Protein AF-A0A0F9JZ08-F1 (afdb_monomer)

Secondary structure (DSSP, 8-state):
--------PPPP-PEETT-GGGTTTT-STT-EEEEEEEP-SEEEEEEE-TTSPEEEEESSSBPPHHHHHSSTTHHHHHHHHHH--S--TTS-GGGEEEEEEE---SSS---GGGS-SEEEEEEEETTTTEEPPHHHHHHHHHHTT--B--EEEEEEGGG-----GGGSPBPTTSSSB-SEEEEEETTTTEEEEEE-HHHHHHHHHHH---GGG-SSHHHHHHHHHS-HHHHHHHHHHHHHTT--SSGGGGGTHHHHHHHHHHHHHHHHHHTSS----HHHHHHHHHHHHHHHHHHHHHHHHHHHHHHHHHHHHHT-

Radius of gyration: 21.51 Å; Cα contacts (8 Å, |Δi|>4): 479; chains: 1; bounding box: 50×55×56 Å

Nearest PDB structures (foldseek):
  2hvs-assembly1_A  TM=4.942E-01  e=5.892E-11  Tequatrovirus T4
  6vt6-assembly1_A  TM=7.083E-01  e=3.356E-08  Naegleria gruberi
  5d1o-assembly1_A  TM=5.164E-01  e=2.628E-07  Methanothermobacter thermautotrophicus str. Delta H
  5d1p-assembly1_B  TM=5.426E-01  e=9.242E-07  Methanothermobacter thermautotrophicus str. Delta H
  8vdn-assembly1_A  TM=4.969E-01  e=9.176E-03  Homo sapiens

Organism: NCBI:txid412755

Sequence (316 aa):
MVKMEKEFLKYGKIKQIGDKENVGIFGTDDEDIVIQEKIDGANFRFMFKDDEQIIFGSRNRGLNDTDEEEGSWKRCIKYIREKITEYPKGTDITSFIFYGECCIRHSISYQWDKMPPYLGFDIYDTRDKVYLNHKLAKEIFKQLGLEFVPVIKVVKAKDIKEISDKDVPKSAYYEGPAEGIVFKNYAKQLMAKFVTDKFKEVNKDTFGTSKKWAKNDNEIIVAKYCTNPRIDKWIFKLIDDGHELQMKMMQHLPTAVYKDIMQEEGQEILFSKFAINFQDLKKQVTRRCLAVLKQVIGNNALSEKDEKKNKLEETL

Structure (mmCIF, N/CA/C/O backbone):
data_AF-A0A0F9JZ08-F1
#
_entry.id   AF-A0A0F9JZ08-F1
#
loop_
_atom_site.group_PDB
_atom_site.id
_atom_site.type_symbol
_atom_site.label_atom_id
_atom_site.label_alt_id
_atom_site.label_comp_id
_atom_site.label_asym_id
_atom_site.label_entity_id
_atom_site.label_seq_id
_atom_site.pdbx_PDB_ins_code
_atom_site.Cartn_x
_atom_site.Cartn_y
_atom_site.Cartn_z
_atom_site.occupancy
_atom_site.B_iso_or_equiv
_atom_site.auth_seq_id
_atom_site.auth_comp_id
_atom_site.auth_asym_id
_atom_site.auth_atom_id
_atom_site.pdbx_PDB_model_num
ATOM 1 N N . MET A 1 1 ? 15.688 14.861 31.481 1.00 35.69 1 MET A N 1
ATOM 2 C CA . MET A 1 1 ? 14.869 13.804 30.850 1.00 35.69 1 MET A CA 1
ATOM 3 C C . MET A 1 1 ? 15.381 13.626 29.436 1.00 35.69 1 MET A C 1
ATOM 5 O O . MET A 1 1 ? 15.368 14.590 28.684 1.00 35.69 1 MET A O 1
ATOM 9 N N . VAL A 1 2 ? 15.923 12.456 29.104 1.00 28.16 2 VAL A N 1
ATOM 10 C CA . VAL A 1 2 ? 16.304 12.139 27.721 1.00 28.16 2 VAL A CA 1
ATOM 11 C C . VAL A 1 2 ? 14.996 12.026 26.939 1.00 28.16 2 VAL A C 1
ATOM 13 O O . VAL A 1 2 ? 14.171 11.181 27.279 1.00 28.16 2 VAL A O 1
ATOM 16 N N . LYS A 1 3 ? 14.760 12.914 25.963 1.00 35.47 3 LYS A N 1
ATOM 17 C CA . LYS A 1 3 ? 13.685 12.730 24.979 1.00 35.47 3 LYS A CA 1
ATOM 18 C C . LYS A 1 3 ? 13.973 11.394 24.297 1.00 35.47 3 LYS A C 1
ATOM 20 O O . LYS A 1 3 ? 14.930 11.306 23.536 1.00 35.47 3 LYS A O 1
ATOM 25 N N . MET A 1 4 ? 13.211 10.348 24.616 1.00 39.81 4 MET A N 1
ATOM 26 C CA . MET A 1 4 ? 13.186 9.170 23.755 1.00 39.81 4 MET A CA 1
ATOM 27 C C . MET A 1 4 ? 12.681 9.666 22.406 1.00 39.81 4 MET A C 1
ATOM 29 O O . MET A 1 4 ? 11.565 10.184 22.327 1.00 39.81 4 MET A O 1
ATOM 33 N N . GLU A 1 5 ? 13.510 9.583 21.368 1.00 49.00 5 GLU A N 1
ATOM 34 C CA . GLU A 1 5 ? 13.019 9.739 20.006 1.00 49.00 5 GLU A CA 1
ATOM 35 C C . GLU A 1 5 ? 11.864 8.750 19.841 1.00 49.00 5 GLU A C 1
ATOM 37 O O . GLU A 1 5 ? 12.024 7.552 20.078 1.00 49.00 5 GLU A O 1
ATOM 42 N N . LYS A 1 6 ? 10.665 9.263 19.540 1.00 58.38 6 LYS A N 1
ATOM 43 C CA . LYS A 1 6 ? 9.501 8.425 19.253 1.00 58.38 6 LYS A CA 1
ATOM 44 C C . LYS A 1 6 ? 9.840 7.603 18.013 1.00 58.38 6 LYS A C 1
ATOM 46 O O . LYS A 1 6 ? 9.741 8.087 16.889 1.00 58.38 6 LYS A O 1
ATOM 51 N N . GLU A 1 7 ? 10.293 6.373 18.227 1.00 65.94 7 GLU A N 1
ATOM 52 C CA . GLU A 1 7 ? 10.574 5.456 17.137 1.00 65.94 7 GLU A CA 1
ATOM 53 C C . GLU A 1 7 ? 9.268 5.060 16.462 1.00 65.94 7 GLU A C 1
ATOM 55 O O . GLU A 1 7 ? 8.287 4.649 17.088 1.00 65.94 7 GLU A O 1
ATOM 60 N N . PHE A 1 8 ? 9.272 5.147 15.140 1.00 73.31 8 PHE A N 1
ATOM 61 C CA . PHE A 1 8 ? 8.174 4.670 14.333 1.00 73.31 8 PHE A CA 1
ATOM 62 C C . PHE A 1 8 ? 8.023 3.147 14.454 1.00 73.31 8 PHE A C 1
ATOM 64 O O . PHE A 1 8 ? 8.658 2.378 13.715 1.00 73.31 8 PHE A O 1
ATOM 71 N N . LEU A 1 9 ? 7.099 2.696 15.305 1.00 84.75 9 LEU A N 1
ATOM 72 C CA . LEU A 1 9 ? 6.758 1.281 15.389 1.00 84.75 9 LEU A CA 1
ATOM 73 C C . LEU A 1 9 ? 6.262 0.785 14.024 1.00 84.75 9 LEU A C 1
ATOM 75 O O . LEU A 1 9 ? 5.392 1.379 13.370 1.00 84.75 9 LEU A O 1
ATOM 79 N N . LYS A 1 10 ? 6.863 -0.303 13.549 1.00 87.19 10 LYS A N 1
ATOM 80 C CA . LYS A 1 10 ? 6.503 -0.940 12.282 1.00 87.19 10 LYS A CA 1
ATOM 81 C C . LYS A 1 10 ? 5.117 -1.560 12.375 1.00 87.19 10 LYS A C 1
ATOM 83 O O . LYS A 1 10 ? 4.853 -2.337 13.286 1.00 87.19 10 LYS A O 1
ATOM 88 N N . TYR A 1 11 ? 4.269 -1.300 11.380 1.00 89.25 11 TYR A N 1
ATOM 89 C CA . TYR A 1 11 ? 2.999 -2.009 11.286 1.00 89.25 11 TYR A CA 1
ATOM 90 C C . TYR A 1 11 ? 3.243 -3.504 11.041 1.00 89.25 11 TYR A C 1
ATOM 92 O O . TYR A 1 11 ? 3.953 -3.893 10.095 1.00 89.25 11 TYR A O 1
ATOM 100 N N . GLY A 1 12 ? 2.651 -4.333 11.904 1.00 86.44 12 GLY A N 1
ATOM 101 C CA . GLY A 1 12 ? 2.803 -5.781 11.889 1.00 86.44 12 GLY A CA 1
ATOM 102 C C . GLY A 1 12 ? 2.528 -6.382 10.511 1.00 86.44 12 GLY A C 1
ATOM 103 O O . GLY A 1 12 ? 1.709 -5.902 9.721 1.00 86.44 12 GLY A O 1
ATOM 104 N N . LYS A 1 13 ? 3.250 -7.449 10.156 1.00 88.06 13 LYS A N 1
ATOM 105 C CA . LYS A 1 13 ? 2.975 -8.146 8.897 1.00 88.06 13 LYS A CA 1
ATOM 106 C C . LYS A 1 13 ? 1.719 -8.990 9.023 1.00 88.06 13 LYS A C 1
ATOM 108 O O . LYS A 1 13 ? 1.802 -10.137 9.429 1.00 88.06 13 LYS A O 1
ATOM 113 N N . ILE A 1 14 ? 0.597 -8.448 8.549 1.00 92.56 14 ILE A N 1
ATOM 114 C CA . ILE A 1 14 ? -0.652 -9.204 8.422 1.00 92.56 14 ILE A CA 1
ATOM 115 C C . ILE A 1 14 ? -0.433 -10.417 7.510 1.00 92.56 14 ILE A C 1
ATOM 117 O O . ILE A 1 14 ? -0.086 -10.281 6.325 1.00 92.56 14 ILE A O 1
ATOM 121 N N . LYS A 1 15 ? -0.619 -11.608 8.080 1.00 93.19 15 LYS A N 1
ATOM 122 C CA . LYS A 1 15 ? -0.490 -12.887 7.382 1.00 93.19 15 LYS A CA 1
ATOM 123 C C . LYS A 1 15 ? -1.802 -13.317 6.750 1.00 93.19 15 LYS A C 1
ATOM 125 O O . LYS A 1 15 ? -2.875 -12.862 7.142 1.00 93.19 15 LYS A O 1
ATOM 130 N N . GLN A 1 16 ? -1.683 -14.183 5.745 1.00 93.00 16 GLN A N 1
ATOM 131 C CA . GLN A 1 16 ? -2.843 -14.843 5.161 1.00 93.00 16 GLN A CA 1
ATOM 132 C C . GLN A 1 16 ? -3.567 -15.617 6.263 1.00 93.00 16 GLN A C 1
ATOM 134 O O . GLN A 1 16 ? -2.921 -16.167 7.154 1.00 93.00 16 GLN A O 1
ATOM 139 N N . ILE A 1 17 ? -4.890 -15.640 6.223 1.00 90.88 17 ILE A N 1
ATOM 140 C CA . ILE A 1 17 ? -5.681 -16.472 7.123 1.00 90.88 17 ILE A CA 1
ATOM 141 C C . ILE A 1 17 ? -5.229 -17.942 7.103 1.00 90.88 17 ILE A C 1
ATOM 143 O O . ILE A 1 17 ? -4.904 -18.471 6.040 1.00 90.88 17 ILE A O 1
ATOM 147 N N . GLY A 1 18 ? -5.165 -18.570 8.282 1.00 86.81 18 GLY A N 1
ATOM 148 C CA . GLY A 1 18 ? -4.647 -19.933 8.463 1.00 86.81 18 GLY A CA 1
ATOM 149 C C . GLY A 1 18 ? -3.132 -20.014 8.700 1.00 86.81 18 GLY A C 1
ATOM 150 O O . GLY A 1 18 ? -2.584 -21.107 8.816 1.00 86.81 18 GLY A O 1
ATOM 151 N N . ASP A 1 19 ? -2.435 -18.878 8.777 1.00 92.44 19 ASP A N 1
ATOM 152 C CA . ASP A 1 19 ? -1.032 -18.826 9.194 1.00 92.44 19 ASP A CA 1
ATOM 153 C C . ASP A 1 19 ? -0.915 -19.079 10.707 1.00 92.44 19 ASP A C 1
ATOM 155 O O . ASP A 1 19 ? -1.762 -18.660 11.495 1.00 92.44 19 ASP A O 1
ATOM 159 N N . LYS A 1 20 ? 0.177 -19.718 11.135 1.00 90.88 20 LYS A N 1
ATOM 160 C CA . LYS A 1 20 ? 0.453 -19.990 12.554 1.00 90.88 20 LYS A CA 1
ATOM 161 C C . LYS A 1 20 ? 0.404 -18.734 13.438 1.00 90.88 20 LYS A C 1
ATOM 163 O O . LYS A 1 20 ? 0.080 -18.836 14.614 1.00 90.88 20 LYS A O 1
ATOM 168 N N . GLU A 1 21 ? 0.717 -17.563 12.879 1.00 87.69 21 GLU A N 1
ATOM 169 C CA . GLU A 1 21 ? 0.719 -16.277 13.589 1.00 87.69 21 GLU A CA 1
ATOM 170 C C . GLU A 1 21 ? -0.686 -15.688 13.801 1.00 87.69 21 GLU A C 1
ATOM 172 O O . GLU A 1 21 ? -0.830 -14.753 14.581 1.00 87.69 21 GLU A O 1
ATOM 177 N N . ASN A 1 22 ? -1.722 -16.210 13.132 1.00 89.75 22 ASN A N 1
ATOM 178 C CA . ASN A 1 22 ? -3.115 -15.790 13.334 1.00 89.75 22 ASN A CA 1
ATOM 179 C C . ASN A 1 22 ? -4.032 -16.925 13.805 1.00 89.75 22 ASN A C 1
ATOM 181 O O . ASN A 1 22 ? -5.259 -16.811 13.735 1.00 89.75 22 ASN A O 1
ATOM 185 N N . VAL A 1 23 ? -3.448 -17.998 14.344 1.00 85.75 23 VAL A N 1
ATOM 186 C CA . VAL A 1 23 ? -4.203 -19.055 15.022 1.00 85.75 23 VAL A CA 1
ATOM 187 C C . VAL A 1 23 ? -5.031 -18.436 16.146 1.00 85.75 23 VAL A C 1
ATOM 189 O O . VAL A 1 23 ? -4.532 -17.663 16.960 1.00 85.75 23 VAL A O 1
ATOM 192 N N . GLY A 1 24 ? -6.322 -18.765 16.176 1.00 86.00 24 GLY A N 1
ATOM 193 C CA . GLY A 1 24 ? -7.239 -18.250 17.189 1.00 86.00 24 GLY A CA 1
ATOM 194 C C . GLY A 1 24 ? -7.712 -16.813 16.959 1.00 86.00 24 GLY A C 1
ATOM 195 O O . GLY A 1 24 ? -8.322 -16.252 17.874 1.00 86.00 24 GLY A O 1
ATOM 196 N N . ILE A 1 25 ? -7.499 -16.231 15.764 1.00 89.12 25 ILE A N 1
ATOM 197 C CA . ILE A 1 25 ? -8.093 -14.934 15.384 1.00 89.12 25 ILE A CA 1
ATOM 198 C C . ILE A 1 25 ? -9.622 -14.947 15.484 1.00 89.12 25 ILE A C 1
ATOM 200 O O . ILE A 1 25 ? -10.212 -13.942 15.868 1.00 89.12 25 ILE A O 1
ATOM 204 N N . PHE A 1 26 ? -10.252 -16.094 15.218 1.00 86.81 26 PHE A N 1
ATOM 205 C CA . PHE A 1 26 ? -11.695 -16.296 15.401 1.00 86.81 26 PHE A CA 1
ATOM 206 C C . PHE A 1 26 ? -12.078 -16.838 16.783 1.00 86.81 26 PHE A C 1
ATOM 208 O O . PHE A 1 26 ? -13.213 -17.223 17.004 1.00 86.81 26 PHE 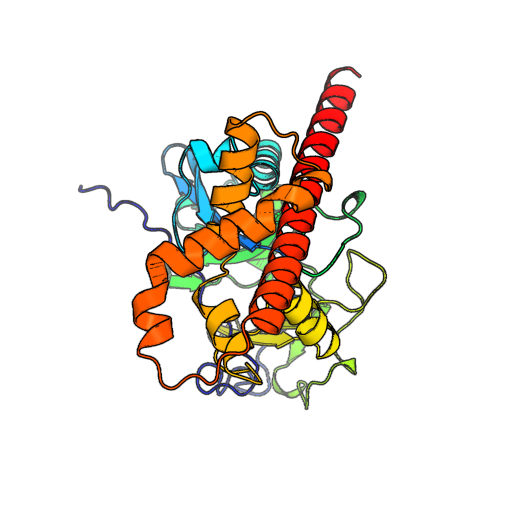A O 1
ATOM 215 N N . GLY A 1 27 ? -11.117 -16.826 17.705 1.00 68.25 27 GLY A N 1
ATOM 216 C CA . GLY A 1 27 ? -11.274 -16.914 19.149 1.00 68.25 27 GLY A CA 1
ATOM 217 C C . GLY A 1 27 ? -12.464 -17.654 19.742 1.00 68.25 27 GLY A C 1
ATOM 218 O O . GLY A 1 27 ? -12.682 -18.821 19.440 1.00 68.25 27 GLY A O 1
ATOM 219 N N . THR A 1 28 ? -13.089 -16.989 20.722 1.00 66.94 28 THR A N 1
ATOM 220 C CA . THR A 1 28 ? -14.342 -17.423 21.345 1.00 66.94 28 THR A CA 1
ATOM 221 C C . THR A 1 28 ? -15.509 -16.869 20.542 1.00 66.94 28 THR A C 1
ATOM 223 O O . THR A 1 28 ? -15.412 -15.795 19.947 1.00 66.94 28 THR A O 1
ATOM 226 N N . ASP A 1 29 ? -16.610 -17.608 20.538 1.00 68.75 29 ASP A N 1
ATOM 227 C CA . ASP A 1 29 ? -17.709 -17.445 19.593 1.00 68.75 29 ASP A CA 1
ATOM 228 C C . ASP A 1 29 ? -18.290 -16.014 19.498 1.00 68.75 29 ASP A C 1
ATOM 230 O O . ASP A 1 29 ? -18.736 -15.607 18.423 1.00 68.75 29 ASP A O 1
ATOM 234 N N . ASP A 1 30 ? -18.235 -15.214 20.569 1.00 84.06 30 ASP A N 1
ATOM 235 C CA . ASP A 1 30 ? -18.932 -13.921 20.666 1.00 84.06 30 ASP A CA 1
ATOM 236 C C . ASP A 1 30 ? -18.055 -12.666 20.482 1.00 84.06 30 ASP A C 1
ATOM 238 O O . ASP A 1 30 ? -18.552 -11.539 20.613 1.00 84.06 30 ASP A O 1
ATOM 242 N N . GLU A 1 31 ? -16.774 -12.815 20.141 1.00 90.19 31 GLU A N 1
ATOM 243 C CA . GLU A 1 31 ? -15.899 -11.674 19.836 1.00 90.19 31 GLU A CA 1
ATOM 244 C C . GLU A 1 31 ? -16.266 -11.013 18.497 1.00 90.19 31 GLU A C 1
ATOM 246 O O . GLU A 1 31 ? -16.598 -11.689 17.523 1.00 90.19 31 GLU A O 1
ATOM 251 N N . ASP A 1 32 ? -16.183 -9.681 18.433 1.00 94.62 32 ASP A N 1
ATOM 252 C CA . ASP A 1 32 ? -16.413 -8.936 17.193 1.00 94.62 32 ASP A CA 1
ATOM 253 C C . ASP A 1 32 ? -15.177 -8.991 16.287 1.00 94.62 32 ASP A C 1
ATOM 255 O O . ASP A 1 32 ? -14.074 -8.588 16.670 1.00 94.62 32 ASP A O 1
ATOM 259 N N . ILE A 1 33 ? -15.392 -9.403 15.041 1.00 96.81 33 ILE A N 1
ATOM 260 C CA . ILE A 1 33 ? -14.409 -9.343 13.966 1.00 96.81 33 ILE A CA 1
ATOM 261 C C . ILE A 1 33 ? -14.813 -8.244 12.997 1.00 96.81 33 ILE A C 1
ATOM 263 O O . ILE A 1 33 ? -15.876 -8.282 12.371 1.00 96.81 33 ILE A O 1
ATOM 267 N N . VAL A 1 34 ? -13.931 -7.262 12.852 1.00 97.88 34 VAL A N 1
ATOM 268 C CA . VAL A 1 34 ? -14.104 -6.170 11.897 1.00 97.88 34 VAL A CA 1
ATOM 269 C C . VAL A 1 34 ? -13.507 -6.605 10.569 1.00 97.88 34 VAL A C 1
ATOM 271 O O . VAL A 1 34 ? -12.334 -6.979 10.508 1.00 97.88 34 VAL A O 1
ATOM 274 N N . ILE A 1 35 ? -14.308 -6.548 9.508 1.00 97.88 35 ILE A N 1
ATOM 275 C CA . ILE A 1 35 ? -13.882 -6.883 8.151 1.00 97.88 35 ILE A CA 1
ATOM 276 C C . ILE A 1 35 ? -13.793 -5.587 7.350 1.00 97.88 35 ILE A C 1
ATOM 278 O O . ILE A 1 35 ? -14.788 -4.879 7.186 1.00 97.88 35 ILE A O 1
ATOM 282 N N . GLN A 1 36 ? -12.595 -5.274 6.869 1.00 98.38 36 GLN A N 1
ATOM 283 C CA . GLN A 1 36 ? -12.300 -4.061 6.104 1.00 98.38 36 GLN A CA 1
ATOM 284 C C . GLN A 1 36 ? -11.885 -4.411 4.679 1.00 98.38 36 GLN A C 1
ATOM 286 O O . GLN A 1 36 ? -11.251 -5.447 4.455 1.00 98.38 36 GLN A O 1
ATOM 291 N N . GLU A 1 37 ? -12.217 -3.538 3.730 1.00 98.00 37 GLU A N 1
ATOM 292 C CA . GLU A 1 37 ? -11.651 -3.602 2.386 1.00 98.00 37 GLU A CA 1
ATOM 293 C C . GLU A 1 37 ? -10.128 -3.489 2.482 1.00 98.00 37 GLU A C 1
ATOM 295 O O . GLU A 1 37 ? -9.595 -2.576 3.121 1.00 98.00 37 GLU A O 1
ATOM 300 N N . LYS A 1 38 ? -9.413 -4.429 1.858 1.00 97.50 38 LYS A N 1
ATOM 301 C CA . LYS A 1 38 ? -7.973 -4.287 1.702 1.00 97.50 38 LYS A CA 1
ATOM 302 C C . LYS A 1 38 ? -7.704 -3.376 0.508 1.00 97.50 38 LYS A C 1
ATOM 304 O O . LYS A 1 38 ? -8.010 -3.743 -0.622 1.00 97.50 38 LYS A O 1
ATOM 309 N N . ILE A 1 39 ? -7.096 -2.227 0.780 1.00 96.94 39 ILE A N 1
ATOM 310 C CA . ILE A 1 39 ? -6.651 -1.290 -0.247 1.00 96.94 39 ILE A CA 1
ATOM 311 C C . ILE A 1 39 ? -5.274 -1.704 -0.778 1.00 96.94 39 ILE A C 1
ATOM 313 O O . ILE A 1 39 ? -4.393 -2.117 -0.013 1.00 96.94 39 ILE A O 1
ATOM 317 N N . ASP A 1 40 ? -5.126 -1.584 -2.095 1.00 94.38 40 ASP A N 1
ATOM 318 C CA . ASP A 1 40 ? -3.885 -1.817 -2.835 1.00 94.38 40 ASP A CA 1
ATOM 319 C C . ASP A 1 40 ? -3.156 -0.493 -3.070 1.00 94.38 40 ASP A C 1
ATOM 321 O O . ASP A 1 40 ? -3.359 0.175 -4.082 1.00 94.38 40 ASP A O 1
ATOM 325 N N . GLY A 1 41 ? -2.336 -0.092 -2.108 1.00 93.06 41 GLY A N 1
ATOM 326 C CA . GLY A 1 41 ? -1.491 1.086 -2.218 1.00 93.06 41 GLY A CA 1
ATOM 327 C C . GLY A 1 41 ? -0.143 0.815 -1.572 1.00 93.06 41 GLY A C 1
ATOM 328 O O . GLY A 1 41 ? 0.461 -0.244 -1.765 1.00 93.06 41 GLY A O 1
ATOM 329 N N . ALA A 1 42 ? 0.340 1.783 -0.798 1.00 92.69 42 ALA A N 1
ATOM 330 C CA . ALA A 1 42 ? 1.518 1.579 0.021 1.00 92.69 42 ALA A CA 1
ATOM 331 C C . ALA A 1 42 ? 1.264 1.931 1.487 1.00 92.69 42 ALA A C 1
ATOM 333 O O . ALA A 1 42 ? 0.822 3.029 1.820 1.00 92.69 42 ALA A O 1
ATOM 334 N N . ASN A 1 43 ? 1.616 1.003 2.377 1.00 95.12 43 ASN A N 1
ATOM 335 C CA . ASN A 1 43 ? 1.512 1.202 3.817 1.00 95.12 43 ASN A CA 1
ATOM 336 C C . ASN A 1 43 ? 2.276 2.455 4.267 1.00 95.12 43 ASN A C 1
ATOM 338 O O . ASN A 1 43 ? 3.479 2.599 4.013 1.00 95.12 43 ASN A O 1
ATOM 342 N N . PHE A 1 44 ? 1.557 3.306 4.986 1.00 95.62 44 PHE A N 1
ATOM 343 C CA . PHE A 1 44 ? 1.986 4.632 5.375 1.00 95.62 44 PHE A CA 1
ATOM 344 C C . PHE A 1 44 ? 1.583 4.916 6.817 1.00 95.62 44 PHE A C 1
ATOM 346 O O . PHE A 1 44 ? 0.596 4.380 7.330 1.00 95.62 44 PHE A O 1
ATOM 353 N N . ARG A 1 45 ? 2.367 5.747 7.491 1.00 95.31 45 ARG A N 1
ATOM 354 C CA . ARG A 1 45 ? 2.106 6.134 8.871 1.00 95.31 45 ARG A CA 1
ATOM 355 C C . ARG A 1 45 ? 2.512 7.566 9.136 1.00 95.31 45 ARG A C 1
ATOM 357 O O . ARG A 1 45 ? 3.437 8.076 8.508 1.00 95.31 45 ARG A O 1
ATOM 364 N N . PHE A 1 46 ? 1.854 8.165 10.113 1.00 95.12 46 PHE A N 1
ATOM 365 C CA . PHE A 1 46 ? 2.256 9.447 10.664 1.00 95.12 46 PHE A CA 1
ATOM 366 C C . PHE A 1 46 ? 2.044 9.481 12.177 1.00 95.12 46 PHE A C 1
ATOM 368 O O . PHE A 1 46 ? 1.333 8.644 12.740 1.00 95.12 46 PHE A O 1
ATOM 375 N N . MET A 1 47 ? 2.714 10.420 12.835 1.00 93.19 47 MET A N 1
ATOM 376 C CA . MET A 1 47 ? 2.615 10.661 14.274 1.00 93.19 47 MET A CA 1
ATOM 377 C C . MET A 1 47 ? 2.705 12.155 14.549 1.00 93.19 47 MET A C 1
ATOM 379 O O . MET A 1 47 ? 3.374 12.877 13.811 1.00 93.19 47 MET A O 1
ATOM 383 N N . PHE A 1 48 ? 2.100 12.584 15.651 1.00 90.81 48 PHE A N 1
ATOM 384 C CA . PHE A 1 48 ? 2.280 13.929 16.183 1.00 90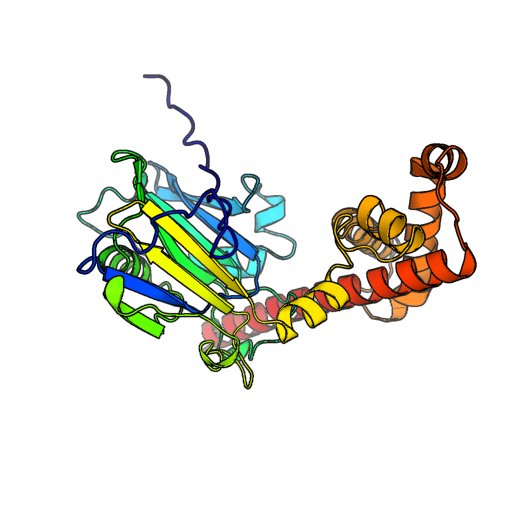.81 48 PHE A CA 1
ATOM 385 C C . PHE A 1 48 ? 3.430 13.959 17.189 1.00 90.81 48 PHE A C 1
ATOM 387 O O . PHE A 1 48 ? 3.511 13.125 18.101 1.00 90.81 48 PHE A O 1
ATOM 394 N N . LYS A 1 49 ? 4.316 14.937 17.028 1.00 85.00 49 LYS A N 1
ATOM 395 C CA . LYS A 1 49 ? 5.309 15.319 18.028 1.00 85.00 49 LYS A CA 1
ATOM 396 C C . LYS A 1 49 ? 4.712 16.306 19.030 1.00 85.00 49 LYS A C 1
ATOM 398 O O . LYS A 1 49 ? 3.630 16.851 18.837 1.00 85.00 49 LYS A O 1
ATOM 403 N N . ASP A 1 50 ? 5.440 16.506 20.123 1.00 77.56 50 ASP A N 1
ATOM 404 C CA . ASP A 1 50 ? 5.017 17.354 21.243 1.00 77.56 50 ASP A CA 1
ATOM 405 C C . ASP A 1 50 ? 4.960 18.849 20.866 1.00 77.56 50 ASP A C 1
ATOM 407 O O . ASP A 1 50 ? 4.327 19.636 21.558 1.00 77.56 50 ASP A O 1
ATOM 411 N N . ASP A 1 51 ? 5.625 19.236 19.776 1.00 71.00 51 ASP A N 1
ATOM 412 C CA . ASP A 1 51 ? 5.614 20.570 19.166 1.00 71.00 51 ASP A CA 1
ATOM 413 C C . ASP A 1 51 ? 4.596 20.683 18.023 1.00 71.00 51 ASP A C 1
ATOM 415 O O . ASP A 1 51 ? 4.751 21.526 17.143 1.00 71.00 51 ASP A O 1
ATOM 419 N N . GLU A 1 52 ? 3.592 19.801 18.008 1.00 69.56 52 GLU A N 1
ATOM 420 C CA . GLU A 1 52 ? 2.535 19.767 16.998 1.00 69.56 52 GLU A CA 1
ATOM 421 C C . GLU A 1 52 ? 3.032 19.423 15.574 1.00 69.56 52 GLU A C 1
ATOM 423 O O . GLU A 1 52 ? 2.244 19.310 14.639 1.00 69.56 52 GLU A O 1
ATOM 428 N N . GLN A 1 53 ? 4.323 19.124 15.382 1.00 83.94 53 GLN A N 1
ATOM 429 C CA . GLN A 1 53 ? 4.825 18.673 14.086 1.00 83.94 53 GLN A CA 1
ATOM 430 C C . GLN A 1 53 ? 4.343 17.259 13.755 1.00 83.94 53 GLN A C 1
ATOM 432 O O . GLN A 1 53 ? 4.378 16.347 14.587 1.00 83.94 53 GLN A O 1
ATOM 437 N N . ILE A 1 54 ? 3.970 17.048 12.493 1.00 90.38 54 ILE A N 1
ATOM 438 C CA . ILE A 1 54 ? 3.661 15.720 11.966 1.00 90.38 54 ILE A CA 1
ATOM 439 C C . ILE A 1 54 ? 4.930 15.128 11.364 1.00 90.38 54 ILE A C 1
ATOM 441 O O . ILE A 1 54 ? 5.535 15.722 10.475 1.00 90.38 54 ILE A O 1
ATOM 445 N N . ILE A 1 55 ? 5.299 13.934 11.820 1.00 91.06 55 ILE A N 1
ATOM 446 C CA . ILE A 1 55 ? 6.329 13.120 11.173 1.00 91.06 55 ILE A CA 1
ATOM 447 C C . ILE A 1 55 ? 5.690 12.014 10.350 1.00 91.06 55 ILE A C 1
ATOM 449 O O . ILE A 1 55 ? 4.696 11.415 10.769 1.00 91.06 55 ILE A O 1
ATOM 453 N N . PHE A 1 56 ? 6.313 11.686 9.219 1.00 93.38 56 PHE A N 1
ATOM 454 C CA . PHE A 1 56 ? 5.827 10.681 8.278 1.00 93.38 56 PHE A CA 1
ATOM 455 C C . PHE A 1 56 ? 6.757 9.473 8.160 1.00 93.38 56 PHE A C 1
ATOM 457 O O . PHE A 1 56 ? 7.970 9.542 8.364 1.00 93.38 56 PHE A O 1
ATOM 464 N N . GLY A 1 57 ? 6.176 8.328 7.818 1.00 92.19 57 GLY A N 1
ATOM 465 C CA . GLY A 1 57 ? 6.905 7.085 7.640 1.00 92.19 57 GLY A CA 1
ATOM 466 C C . GLY A 1 57 ? 6.257 6.180 6.603 1.00 92.19 57 GLY A C 1
ATOM 467 O O . GLY A 1 57 ? 5.039 6.035 6.537 1.00 92.19 57 GLY A O 1
ATOM 468 N N . SER A 1 58 ? 7.094 5.476 5.848 1.00 91.38 58 SER A N 1
ATOM 469 C CA . SER A 1 58 ? 6.660 4.266 5.149 1.00 91.38 58 SER A CA 1
ATOM 470 C C . SER A 1 58 ? 6.583 3.099 6.135 1.00 91.38 58 SER A C 1
ATOM 472 O O . SER A 1 58 ? 6.976 3.206 7.299 1.00 91.38 58 SER A O 1
ATOM 474 N N . ARG A 1 59 ? 6.196 1.920 5.648 1.00 87.81 59 ARG A N 1
ATOM 475 C CA . ARG A 1 59 ? 6.237 0.680 6.434 1.00 87.81 59 ARG A CA 1
ATOM 476 C C . ARG A 1 59 ? 7.561 0.405 7.152 1.00 87.81 59 ARG A C 1
ATOM 478 O O . ARG A 1 59 ? 7.559 -0.170 8.238 1.00 87.81 59 ARG A O 1
ATOM 485 N N . ASN A 1 60 ? 8.689 0.681 6.500 1.00 85.25 60 ASN A N 1
ATOM 486 C CA . ASN A 1 60 ? 9.993 0.173 6.938 1.00 85.25 60 ASN A CA 1
ATOM 487 C C . ASN A 1 60 ? 10.912 1.252 7.512 1.00 85.25 60 ASN A C 1
ATOM 489 O O . ASN A 1 60 ? 11.900 0.898 8.143 1.00 85.25 60 ASN A O 1
ATOM 493 N N . ARG A 1 61 ? 10.610 2.536 7.298 1.00 87.38 61 ARG A N 1
ATOM 494 C CA . ARG A 1 61 ? 11.467 3.654 7.714 1.00 87.38 61 ARG A CA 1
ATOM 495 C C . ARG A 1 61 ? 10.665 4.937 7.915 1.00 87.38 61 ARG A C 1
ATOM 497 O O . ARG A 1 61 ? 9.542 5.027 7.414 1.00 87.38 61 ARG A O 1
ATOM 504 N N . GLY A 1 62 ? 11.228 5.890 8.652 1.00 88.31 62 GLY A N 1
ATOM 505 C CA . GLY A 1 62 ? 10.793 7.287 8.591 1.00 88.31 62 GLY A CA 1
ATOM 506 C C . GLY A 1 62 ? 11.098 7.884 7.215 1.00 88.31 62 GLY A C 1
ATOM 507 O O . GLY A 1 62 ? 11.938 7.348 6.479 1.00 88.31 62 GLY A O 1
ATOM 508 N N . LEU A 1 63 ? 10.371 8.935 6.859 1.00 86.31 63 LEU A N 1
ATOM 509 C CA . LEU A 1 63 ? 10.615 9.730 5.661 1.00 86.31 63 LEU A CA 1
ATOM 510 C C . LEU A 1 63 ? 11.437 10.971 6.023 1.00 86.31 63 LEU A C 1
ATOM 512 O O . LEU A 1 63 ? 11.336 11.464 7.145 1.00 86.31 63 LEU A O 1
ATOM 516 N N . ASN A 1 64 ? 12.298 11.395 5.101 1.00 82.19 64 ASN A N 1
ATOM 517 C CA . ASN A 1 64 ? 13.070 12.633 5.209 1.00 82.19 64 ASN A CA 1
ATOM 518 C C . ASN A 1 64 ? 12.470 13.714 4.302 1.00 82.19 64 ASN A C 1
ATOM 520 O O . ASN A 1 64 ? 11.620 13.401 3.476 1.00 82.19 64 ASN A O 1
ATOM 524 N N . ASP A 1 65 ? 12.959 14.948 4.407 1.00 77.75 65 ASP A N 1
ATOM 525 C CA . ASP A 1 65 ? 12.443 16.095 3.646 1.00 77.75 65 ASP A CA 1
ATOM 526 C C . ASP A 1 65 ? 12.343 15.818 2.134 1.00 77.75 65 ASP A C 1
ATOM 528 O O . ASP A 1 65 ? 11.323 16.109 1.515 1.00 77.75 65 ASP A O 1
ATOM 532 N N . THR A 1 66 ? 13.337 15.145 1.543 1.00 73.88 66 THR A N 1
ATOM 533 C CA . THR A 1 66 ? 13.308 14.764 0.120 1.00 73.88 66 THR A CA 1
ATOM 534 C C . THR A 1 66 ? 12.149 13.822 -0.214 1.00 73.88 66 THR A C 1
ATOM 536 O O . THR A 1 66 ? 11.484 14.011 -1.225 1.00 73.88 66 THR A O 1
ATOM 539 N N . ASP A 1 67 ? 11.863 12.821 0.624 1.00 77.12 67 ASP A N 1
ATOM 540 C CA . ASP A 1 67 ? 10.703 11.938 0.426 1.00 77.12 67 ASP A CA 1
ATOM 541 C C . ASP A 1 67 ? 9.362 12.679 0.559 1.00 77.12 67 ASP A C 1
ATOM 543 O O . ASP A 1 67 ? 8.338 12.204 0.057 1.00 77.12 67 ASP A O 1
ATOM 547 N N . GLU A 1 68 ? 9.339 13.784 1.308 1.00 77.62 68 GLU A N 1
ATOM 548 C CA . GLU A 1 68 ? 8.133 14.584 1.502 1.00 77.62 68 GLU A CA 1
ATOM 549 C C . GLU A 1 68 ? 7.865 15.533 0.336 1.00 77.62 68 GLU A C 1
ATOM 551 O O . GLU A 1 68 ? 6.705 15.761 -0.018 1.00 77.62 68 GLU A O 1
ATOM 556 N N . GLU A 1 69 ? 8.928 16.065 -0.263 1.00 72.19 69 GLU A N 1
ATOM 557 C CA . GLU A 1 69 ? 8.861 17.009 -1.377 1.00 72.19 69 GLU A CA 1
ATOM 558 C C . GLU A 1 69 ? 8.812 16.310 -2.742 1.00 72.19 69 GLU A C 1
ATOM 560 O O . GLU A 1 69 ? 8.195 16.827 -3.681 1.00 72.19 69 GLU A O 1
ATOM 565 N N . GLU A 1 70 ? 9.386 15.109 -2.849 1.00 65.69 70 GLU A N 1
ATOM 566 C CA . GLU A 1 70 ? 9.575 14.385 -4.103 1.00 65.69 70 GLU A CA 1
ATOM 567 C C . GLU A 1 70 ? 9.061 12.934 -4.047 1.00 65.69 70 GLU A C 1
ATOM 569 O O . GLU A 1 70 ? 8.970 12.274 -3.011 1.00 65.69 70 GLU A O 1
ATOM 574 N N . GLY A 1 71 ? 8.714 12.393 -5.216 1.00 70.44 71 GLY A N 1
ATOM 575 C CA . GLY A 1 71 ? 8.356 10.983 -5.363 1.00 70.44 71 GLY A CA 1
ATOM 576 C C . GLY A 1 71 ? 6.910 10.629 -4.994 1.00 70.44 71 GLY A C 1
ATOM 577 O O . GLY A 1 71 ? 5.997 11.452 -4.992 1.00 70.44 71 GLY A O 1
ATOM 578 N N . SER A 1 72 ? 6.675 9.334 -4.753 1.00 76.12 72 SER A N 1
ATOM 579 C CA . SER A 1 72 ? 5.314 8.771 -4.672 1.00 76.12 72 SER A CA 1
ATOM 580 C C . SER A 1 72 ? 4.559 9.129 -3.382 1.00 76.12 72 SER A C 1
ATOM 582 O O . SER A 1 72 ? 3.349 8.926 -3.323 1.00 76.12 72 SER A O 1
ATOM 584 N N . TRP A 1 73 ? 5.234 9.652 -2.350 1.00 87.56 73 TRP A N 1
ATOM 585 C CA . TRP A 1 73 ? 4.616 9.962 -1.051 1.00 87.56 73 TRP A CA 1
ATOM 586 C C . TRP A 1 73 ? 4.063 11.384 -0.961 1.00 87.56 73 TRP A C 1
ATOM 588 O O . TRP A 1 73 ? 3.095 11.602 -0.228 1.00 87.56 73 TRP A O 1
ATOM 598 N N . LYS A 1 74 ? 4.622 12.319 -1.744 1.00 88.19 74 LYS A N 1
ATOM 599 C CA . LYS A 1 74 ? 4.272 13.748 -1.766 1.00 88.19 74 LYS A CA 1
ATOM 600 C C . LYS A 1 74 ? 2.762 13.988 -1.752 1.00 88.19 74 LYS A C 1
ATOM 602 O O . LYS A 1 74 ? 2.253 14.734 -0.921 1.00 88.19 74 LYS A O 1
ATOM 607 N N . ARG A 1 75 ? 2.029 13.294 -2.632 1.00 90.06 75 ARG A N 1
ATOM 608 C CA . ARG A 1 75 ? 0.566 13.403 -2.776 1.00 90.06 75 ARG A CA 1
ATOM 609 C C . ARG A 1 75 ? -0.177 13.125 -1.463 1.00 90.06 75 ARG A C 1
ATOM 611 O O . ARG A 1 75 ? -1.071 13.869 -1.078 1.00 90.06 75 ARG A O 1
ATOM 618 N N . CYS A 1 76 ? 0.202 12.055 -0.771 1.00 93.06 76 CYS A N 1
ATOM 619 C CA . CYS A 1 76 ? -0.413 11.641 0.486 1.00 93.06 76 CYS A CA 1
ATOM 620 C C . CYS A 1 76 ? -0.026 12.562 1.647 1.00 93.06 76 CYS A C 1
ATOM 622 O O . CYS A 1 76 ? -0.877 12.910 2.460 1.00 93.06 76 CYS A O 1
ATOM 624 N N . ILE A 1 77 ? 1.239 12.979 1.715 1.00 93.44 77 ILE A N 1
ATOM 625 C CA . ILE A 1 77 ? 1.740 13.890 2.754 1.00 93.44 77 ILE A CA 1
ATOM 626 C C . ILE A 1 77 ? 1.056 15.248 2.656 1.00 93.44 77 ILE A C 1
ATOM 628 O O . ILE A 1 77 ? 0.536 15.747 3.654 1.00 93.44 77 ILE A O 1
ATOM 632 N N . LYS A 1 78 ? 1.006 15.812 1.445 1.00 92.38 78 LYS A N 1
ATOM 633 C CA . LYS A 1 78 ? 0.318 17.071 1.166 1.00 92.38 78 LYS A CA 1
ATOM 634 C C . LYS A 1 78 ? -1.146 16.997 1.595 1.00 92.38 78 LYS A C 1
ATOM 636 O O . LYS A 1 78 ? -1.584 17.834 2.373 1.00 92.38 78 LYS A O 1
ATOM 641 N N . TYR A 1 79 ? -1.857 15.944 1.190 1.00 94.00 79 TYR A N 1
ATOM 642 C CA . TYR A 1 79 ? -3.251 15.733 1.584 1.00 94.00 79 TYR A CA 1
ATOM 643 C C . TYR A 1 79 ? -3.450 15.674 3.103 1.00 94.00 79 TYR A C 1
ATOM 645 O O . TYR A 1 79 ? -4.377 16.285 3.627 1.00 94.00 79 TYR A O 1
ATOM 653 N N . ILE A 1 80 ? -2.582 14.959 3.827 1.00 94.94 80 ILE A N 1
ATOM 654 C CA . ILE A 1 80 ? -2.669 14.872 5.291 1.00 94.94 80 ILE A CA 1
ATOM 655 C C . ILE A 1 80 ? -2.445 16.247 5.930 1.00 94.94 80 ILE A C 1
ATOM 657 O O . ILE A 1 80 ? -3.221 16.637 6.798 1.00 94.94 80 ILE A O 1
ATOM 661 N N . ARG A 1 81 ? -1.430 16.995 5.483 1.00 92.38 81 ARG A N 1
ATOM 662 C CA . ARG A 1 81 ? -1.150 18.356 5.970 1.00 92.38 81 ARG A CA 1
ATOM 663 C C . ARG A 1 81 ? -2.303 19.324 5.698 1.00 92.38 81 ARG A C 1
ATOM 665 O O . ARG A 1 81 ? -2.622 20.130 6.558 1.00 92.38 81 ARG A O 1
ATOM 672 N N . GLU A 1 82 ? -2.936 19.225 4.532 1.00 92.00 82 GLU A N 1
ATOM 673 C CA . GLU A 1 82 ? -4.079 20.070 4.159 1.00 92.00 82 GLU A CA 1
ATOM 674 C C . GLU A 1 82 ? -5.343 19.742 4.967 1.00 92.00 82 GLU A C 1
ATOM 676 O O . GLU A 1 82 ? -6.128 20.637 5.269 1.00 92.00 82 GLU A O 1
ATOM 681 N N . LYS A 1 83 ? -5.567 18.467 5.317 1.00 92.75 83 LYS A N 1
ATOM 682 C CA . LYS A 1 83 ? -6.744 18.046 6.096 1.00 92.75 83 LYS A CA 1
ATOM 683 C C . LYS A 1 83 ? -6.604 18.300 7.590 1.00 92.7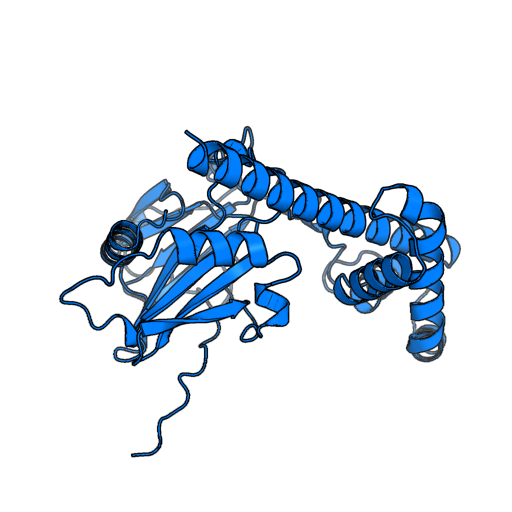5 83 LYS A C 1
ATOM 685 O O . LYS A 1 83 ? -7.590 18.650 8.235 1.00 92.75 83 LYS A O 1
ATOM 690 N N . ILE A 1 84 ? -5.405 18.124 8.134 1.00 90.62 84 ILE A N 1
ATOM 691 C CA . ILE A 1 84 ? -5.144 18.306 9.560 1.00 90.62 84 ILE A CA 1
ATOM 692 C C . ILE A 1 84 ? -4.826 19.779 9.817 1.00 90.62 84 ILE A C 1
ATOM 694 O O . ILE A 1 84 ? -3.670 20.180 9.908 1.00 90.62 84 ILE A O 1
ATOM 698 N N . THR A 1 85 ? -5.879 20.587 9.925 1.00 80.19 85 THR A N 1
ATOM 699 C CA . THR A 1 85 ? -5.775 22.009 10.285 1.00 80.19 85 THR A CA 1
ATOM 700 C C . THR A 1 85 ? -5.891 22.248 11.789 1.00 80.19 85 THR A C 1
ATOM 702 O O . THR A 1 85 ? -5.439 23.277 12.282 1.00 80.19 85 THR A O 1
ATOM 705 N N . GLU A 1 86 ? -6.499 21.313 12.526 1.00 76.88 86 GLU A N 1
ATOM 706 C CA . GLU A 1 86 ? -6.703 21.398 13.973 1.00 76.88 86 GLU A CA 1
ATOM 707 C C . GLU A 1 86 ? -6.423 20.058 14.664 1.00 76.88 86 GLU A C 1
ATOM 709 O O . GLU A 1 86 ? -6.686 18.981 14.121 1.00 76.88 86 GLU A O 1
ATOM 714 N N . TYR A 1 87 ? -5.924 20.126 15.901 1.00 73.19 87 TYR A N 1
ATOM 715 C CA . TYR A 1 87 ? -5.650 18.946 16.720 1.00 73.19 87 TYR A CA 1
ATOM 716 C C . TYR A 1 87 ? -6.907 18.480 17.469 1.00 73.19 87 TYR A C 1
ATOM 718 O O . TYR A 1 87 ? -7.604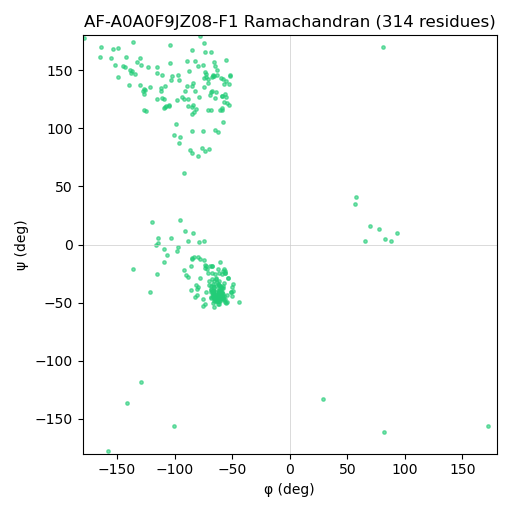 19.308 18.071 1.00 73.19 87 TYR A O 1
ATOM 726 N N . PRO A 1 88 ? -7.187 17.162 17.519 1.00 70.69 88 PRO A N 1
ATOM 727 C CA . PRO A 1 88 ? -8.281 16.622 18.315 1.00 70.69 88 PRO A CA 1
ATOM 728 C C . PRO A 1 88 ? -8.105 16.978 19.795 1.00 70.69 88 PRO A C 1
ATOM 730 O O . PRO A 1 88 ? -7.158 16.545 20.454 1.00 70.69 88 PRO A O 1
ATOM 733 N N . LYS A 1 89 ? -9.029 17.775 20.338 1.00 72.06 89 LYS A N 1
ATOM 734 C CA . LYS A 1 89 ? -9.005 18.180 21.750 1.00 72.06 89 LYS A CA 1
ATOM 735 C C . LYS A 1 89 ? -9.426 17.015 22.648 1.00 72.06 89 LYS A C 1
ATOM 737 O O . LYS A 1 89 ? -10.327 16.251 22.315 1.00 72.06 89 LYS A O 1
ATOM 742 N N . GLY A 1 90 ? -8.805 16.904 23.823 1.00 72.56 90 GLY A N 1
ATOM 743 C CA . GLY A 1 90 ? -9.194 15.930 24.853 1.00 72.56 90 GLY A CA 1
ATOM 744 C C . GLY A 1 90 ? -8.640 14.514 24.669 1.00 72.56 90 GLY A C 1
ATOM 745 O O . GLY A 1 90 ? -8.961 13.641 25.469 1.00 72.56 90 GLY A O 1
ATOM 746 N N . THR A 1 91 ? -7.789 14.281 23.666 1.00 74.12 91 THR A N 1
ATOM 747 C CA . THR A 1 91 ? -7.039 13.028 23.503 1.00 74.12 91 THR A CA 1
ATOM 748 C C . THR A 1 91 ? -5.555 13.342 23.372 1.00 74.12 91 THR A C 1
ATOM 750 O O . THR A 1 91 ? -5.175 14.234 22.621 1.00 74.12 91 THR A O 1
ATOM 753 N N . ASP A 1 92 ? -4.703 12.609 24.087 1.00 83.94 92 ASP A N 1
ATOM 754 C CA . ASP A 1 92 ? -3.247 12.704 23.928 1.00 83.94 92 ASP A CA 1
ATOM 755 C C . ASP A 1 92 ? -2.822 12.024 22.619 1.00 83.94 92 ASP A C 1
ATOM 757 O O . ASP A 1 92 ? -2.387 10.870 22.575 1.00 83.94 92 ASP A O 1
ATOM 761 N N . ILE A 1 93 ? -2.997 12.771 21.533 1.00 87.25 93 ILE A N 1
ATOM 762 C CA . ILE A 1 93 ? -2.739 12.355 20.154 1.00 87.25 93 ILE A CA 1
ATOM 763 C C . ILE A 1 93 ? -1.262 12.018 19.913 1.00 87.25 93 ILE A C 1
ATOM 765 O O . ILE A 1 93 ? -0.922 11.289 18.984 1.00 87.25 93 ILE A O 1
ATOM 769 N N . THR A 1 94 ? -0.375 12.524 20.770 1.00 89.06 94 THR A N 1
ATOM 770 C CA . THR A 1 94 ? 1.072 12.348 20.648 1.00 89.06 94 THR A CA 1
ATOM 771 C C . THR A 1 94 ? 1.511 10.924 21.005 1.00 89.06 94 THR A C 1
ATOM 773 O O . THR A 1 94 ? 2.603 10.497 20.622 1.00 89.06 94 THR A O 1
ATOM 776 N N . SER A 1 95 ? 0.661 10.177 21.716 1.00 90.75 95 SER A N 1
ATOM 777 C CA . SER A 1 95 ? 0.852 8.755 22.010 1.00 90.75 95 SER A CA 1
ATOM 778 C C . SER A 1 95 ? 0.475 7.835 20.847 1.00 90.75 95 SER A C 1
ATOM 780 O O . SER A 1 95 ? 0.782 6.641 20.888 1.00 90.75 95 SER A O 1
ATOM 782 N N . PHE A 1 96 ? -0.180 8.365 19.813 1.00 93.69 96 PHE A N 1
ATOM 783 C CA . PHE A 1 96 ? -0.749 7.573 18.734 1.00 93.69 96 PHE A CA 1
ATOM 784 C C . PHE A 1 96 ? 0.156 7.477 17.509 1.00 93.69 96 PHE A C 1
ATOM 786 O O . PHE A 1 96 ? 0.779 8.443 17.069 1.00 93.69 96 PHE A O 1
ATOM 793 N N . ILE A 1 97 ? 0.148 6.287 16.910 1.00 95.38 97 ILE A N 1
ATOM 794 C CA . ILE A 1 97 ? 0.669 6.030 15.569 1.00 95.38 97 ILE A CA 1
ATOM 795 C C . ILE A 1 97 ? -0.507 5.765 14.645 1.00 95.38 97 ILE A C 1
ATOM 797 O O . ILE A 1 97 ? -1.233 4.785 14.817 1.00 95.38 97 ILE A O 1
ATOM 801 N N . PHE A 1 98 ? -0.669 6.630 13.652 1.00 97.00 98 PHE A N 1
ATOM 802 C CA . PHE A 1 98 ? -1.713 6.526 12.645 1.00 97.00 98 PHE A CA 1
ATOM 803 C C . PHE A 1 98 ? -1.201 5.669 11.506 1.00 97.00 98 PHE A C 1
ATOM 805 O O . PHE A 1 98 ? -0.209 6.018 10.871 1.00 97.00 98 PHE A O 1
ATOM 812 N N . TYR A 1 99 ? -1.870 4.554 11.239 1.00 98.00 99 TYR A N 1
ATOM 813 C CA . TYR A 1 99 ? -1.569 3.689 10.111 1.00 98.00 99 TYR A CA 1
ATOM 814 C C . TYR A 1 99 ? -2.660 3.800 9.060 1.00 98.00 99 TYR A C 1
ATOM 816 O O . TYR A 1 99 ? -3.855 3.766 9.362 1.00 98.00 99 TYR A O 1
ATOM 824 N N . GLY A 1 100 ? -2.228 3.885 7.811 1.00 97.75 100 GLY A N 1
ATOM 825 C CA . GLY A 1 100 ? -3.115 3.962 6.669 1.00 97.75 100 GLY A CA 1
ATOM 826 C C . GLY A 1 100 ? -2.432 3.527 5.388 1.00 97.75 100 GLY A C 1
ATOM 827 O O . GLY A 1 100 ? -1.269 3.111 5.373 1.00 97.75 100 GLY A O 1
ATOM 828 N N . GLU A 1 101 ? -3.186 3.620 4.309 1.00 97.56 101 GLU A N 1
ATOM 829 C CA . GLU A 1 101 ? -2.718 3.342 2.967 1.00 97.56 101 GLU A CA 1
ATOM 830 C C . GLU A 1 101 ? -2.522 4.666 2.226 1.00 97.56 101 GLU A C 1
ATOM 832 O O . GLU A 1 101 ? -3.460 5.447 2.050 1.00 97.56 101 GLU A O 1
ATOM 837 N N . CYS A 1 102 ? -1.290 4.917 1.789 1.00 95.69 102 CYS A N 1
ATOM 838 C CA . CYS A 1 102 ? -0.998 5.929 0.786 1.00 95.69 102 CYS A CA 1
ATOM 839 C C . CYS A 1 102 ? -1.540 5.419 -0.555 1.00 95.69 102 CYS A C 1
ATOM 841 O O . CYS A 1 102 ? -1.098 4.384 -1.069 1.00 95.69 102 CYS A O 1
ATOM 843 N N . CYS A 1 103 ? -2.528 6.125 -1.098 1.00 94.69 103 CYS A N 1
ATOM 844 C CA . CYS A 1 103 ? -3.279 5.717 -2.278 1.00 94.69 103 CYS A CA 1
ATOM 845 C C . CYS A 1 103 ? -2.531 6.157 -3.540 1.00 94.69 103 CYS A C 1
ATOM 847 O O . CYS A 1 103 ? -2.836 7.178 -4.163 1.00 94.69 103 CYS A O 1
ATOM 849 N N . ILE A 1 104 ? -1.511 5.370 -3.873 1.00 89.69 104 ILE A N 1
ATOM 850 C CA . ILE A 1 104 ? -0.717 5.475 -5.097 1.00 89.69 104 ILE A CA 1
ATOM 851 C C . ILE A 1 104 ? -1.113 4.374 -6.069 1.00 89.69 104 ILE A C 1
ATOM 853 O O . ILE A 1 104 ? -1.557 3.299 -5.665 1.00 89.69 104 ILE A O 1
ATOM 857 N N . ARG A 1 105 ? -0.876 4.602 -7.360 1.00 85.88 105 ARG A N 1
ATOM 858 C CA . ARG A 1 105 ? -0.972 3.552 -8.366 1.00 85.88 105 ARG A CA 1
ATOM 859 C C . ARG A 1 105 ? -0.038 2.410 -7.986 1.00 85.88 105 ARG A C 1
ATOM 861 O O . ARG A 1 105 ? 1.174 2.601 -7.843 1.00 85.88 105 ARG A O 1
ATOM 868 N N . HIS A 1 106 ? -0.630 1.232 -7.845 1.00 84.19 106 HIS A N 1
ATOM 869 C CA . HIS A 1 106 ? 0.046 -0.014 -7.517 1.00 84.19 106 HIS A CA 1
ATOM 870 C C . HIS A 1 106 ? -0.389 -1.091 -8.532 1.00 84.19 106 HIS A C 1
ATOM 872 O O . HIS A 1 106 ? -0.157 -0.891 -9.726 1.00 84.19 106 HIS A O 1
ATOM 878 N N . SER A 1 107 ? -1.030 -2.187 -8.120 1.00 86.62 107 SER A N 1
ATOM 879 C CA . SER A 1 107 ? -1.539 -3.232 -9.029 1.00 86.62 107 SER A CA 1
ATOM 880 C C . SER A 1 107 ? -2.935 -2.910 -9.580 1.00 86.62 107 SER A C 1
ATOM 882 O O . SER A 1 107 ? -3.217 -3.149 -10.754 1.00 86.62 107 SER A O 1
ATOM 884 N N . ILE A 1 108 ? -3.821 -2.355 -8.751 1.00 87.81 108 ILE A N 1
ATOM 885 C CA . ILE A 1 108 ? -5.175 -1.943 -9.121 1.00 87.81 108 ILE A CA 1
ATOM 886 C C . ILE A 1 108 ? -5.152 -0.494 -9.614 1.00 87.81 108 ILE A C 1
ATOM 888 O O . ILE A 1 108 ? -4.531 0.394 -9.030 1.00 87.81 108 ILE A O 1
ATOM 892 N N . SER A 1 109 ? -5.870 -0.248 -10.710 1.00 88.44 109 SER A N 1
ATOM 893 C CA . SER A 1 109 ? -6.130 1.102 -11.202 1.00 88.44 109 SER A CA 1
ATOM 894 C C . SER A 1 109 ? -7.477 1.584 -10.676 1.00 88.44 109 SER A C 1
ATOM 896 O O . SER A 1 109 ? -8.508 1.335 -11.300 1.00 88.44 109 SER A O 1
ATOM 898 N N . TYR A 1 110 ? -7.460 2.266 -9.533 1.00 92.75 110 TYR A N 1
ATOM 899 C CA . TYR A 1 110 ? -8.669 2.828 -8.940 1.00 92.75 110 TYR A CA 1
ATOM 900 C C . TYR A 1 110 ? -9.253 3.982 -9.771 1.00 92.75 110 TYR A C 1
ATOM 902 O O . TYR A 1 110 ? -8.594 4.545 -10.651 1.00 92.75 110 TYR A O 1
ATOM 910 N N . GLN A 1 111 ? -10.499 4.361 -9.481 1.00 92.44 111 GLN A N 1
ATOM 911 C CA . GLN A 1 111 ? -11.068 5.636 -9.917 1.00 92.44 111 GLN A CA 1
ATOM 912 C C . GLN A 1 111 ? -10.498 6.742 -9.024 1.00 92.44 111 GLN A C 1
ATOM 914 O O . GLN A 1 111 ? -11.116 7.151 -8.045 1.00 92.44 111 GLN A O 1
ATOM 919 N N . TRP A 1 112 ? -9.296 7.207 -9.361 1.00 90.00 112 TRP A N 1
ATOM 920 C CA . TRP A 1 112 ? -8.509 8.134 -8.538 1.00 90.00 112 TRP A CA 1
ATOM 921 C C . TRP A 1 112 ? -9.220 9.445 -8.189 1.00 90.00 112 TRP A C 1
ATOM 923 O O . TRP A 1 112 ? -8.940 10.019 -7.145 1.00 90.00 112 TRP A O 1
ATOM 933 N N . ASP A 1 113 ? -10.194 9.867 -8.997 1.00 87.44 113 ASP A N 1
ATOM 934 C CA . ASP A 1 113 ? -11.007 11.061 -8.734 1.00 87.44 113 ASP A CA 1
ATOM 935 C C . ASP A 1 113 ? -11.964 10.897 -7.542 1.00 87.44 113 ASP A C 1
ATOM 937 O O . ASP A 1 113 ? -12.452 11.886 -7.002 1.00 87.44 113 ASP A O 1
ATOM 941 N N . LYS A 1 114 ? -12.241 9.654 -7.134 1.00 88.50 114 LYS A N 1
ATOM 942 C CA . LYS A 1 114 ? -13.101 9.310 -5.991 1.00 88.50 114 LYS A CA 1
ATOM 943 C C . LYS A 1 114 ? -12.320 8.799 -4.783 1.00 88.50 114 LYS A C 1
ATOM 945 O O . LYS A 1 114 ? -12.915 8.570 -3.737 1.00 88.50 114 LYS A O 1
ATOM 950 N N . MET A 1 115 ? -11.023 8.543 -4.942 1.00 93.44 115 MET A N 1
ATOM 951 C CA . MET A 1 115 ? -10.202 7.918 -3.915 1.00 93.44 115 MET A CA 1
ATOM 952 C C . MET A 1 115 ? -9.310 8.969 -3.253 1.00 93.44 115 MET A C 1
ATOM 954 O O . MET A 1 115 ? -8.475 9.571 -3.941 1.00 93.44 115 MET A O 1
ATOM 958 N N . PRO A 1 116 ? -9.437 9.188 -1.933 1.00 94.62 116 PRO A N 1
ATOM 959 C CA . PRO A 1 116 ? -8.576 10.138 -1.249 1.00 94.62 116 PRO A CA 1
ATOM 960 C C . PRO A 1 116 ? -7.109 9.679 -1.330 1.00 94.62 116 PRO A C 1
ATOM 962 O O . PRO A 1 116 ? -6.837 8.478 -1.370 1.00 94.62 116 PRO A O 1
ATOM 965 N N . PRO A 1 117 ? -6.135 10.605 -1.334 1.00 95.56 117 PRO A N 1
ATOM 966 C CA . PRO A 1 117 ? -4.709 10.270 -1.310 1.00 95.56 117 PRO A CA 1
ATOM 967 C C . PRO A 1 117 ? -4.252 9.417 -0.125 1.00 95.56 117 PRO A C 1
ATOM 969 O O . PRO A 1 117 ? -3.217 8.755 -0.215 1.00 95.56 117 PRO A O 1
ATOM 972 N N . TYR A 1 118 ? -5.018 9.414 0.964 1.00 97.56 118 TYR A N 1
ATOM 973 C CA . TYR A 1 118 ? -4.753 8.628 2.157 1.00 97.56 118 TYR A CA 1
ATOM 974 C C . TYR A 1 118 ? -6.042 8.037 2.724 1.00 97.56 118 TYR A C 1
ATOM 976 O O . TYR A 1 118 ? -7.047 8.739 2.844 1.00 97.56 118 TYR A O 1
ATOM 984 N N . LEU A 1 119 ? -5.977 6.770 3.134 1.00 98.31 119 LEU A N 1
ATOM 985 C CA . LEU A 1 119 ? -7.037 6.086 3.873 1.00 98.31 119 LEU A CA 1
ATOM 986 C C . LEU A 1 119 ? -6.481 5.511 5.174 1.00 98.31 119 LEU A C 1
ATOM 988 O O . LEU A 1 119 ? -5.665 4.590 5.149 1.00 98.31 119 LEU A O 1
ATOM 992 N N . GLY A 1 120 ? -6.939 6.019 6.316 1.00 98.38 120 GLY A N 1
ATOM 993 C CA . GLY A 1 120 ? -6.605 5.463 7.626 1.00 98.38 120 GLY A CA 1
ATOM 994 C C . GLY A 1 120 ? -7.201 4.067 7.808 1.00 98.38 120 GLY A C 1
ATOM 995 O O . GLY A 1 120 ? -8.299 3.792 7.328 1.00 98.38 120 GLY A O 1
ATOM 996 N N . PHE A 1 121 ? -6.511 3.167 8.507 1.00 98.06 121 PHE A N 1
ATOM 997 C CA . PHE A 1 121 ? -7.071 1.847 8.821 1.00 98.06 121 PHE A CA 1
ATOM 998 C C . PHE A 1 121 ? -6.840 1.374 10.253 1.00 98.06 121 PHE A C 1
ATOM 1000 O O . PHE A 1 121 ? -7.570 0.490 10.692 1.00 98.06 121 PHE A O 1
ATOM 1007 N N . ASP A 1 122 ? -5.849 1.898 10.977 1.00 98.19 122 ASP A N 1
ATOM 1008 C CA . ASP A 1 122 ? -5.606 1.577 12.388 1.00 98.19 122 ASP A CA 1
ATOM 1009 C C . ASP A 1 122 ? -4.929 2.746 13.096 1.00 98.19 122 ASP A C 1
ATOM 1011 O O . ASP A 1 122 ? -4.200 3.527 12.488 1.00 98.19 122 ASP A O 1
ATOM 1015 N N . ILE A 1 123 ? -5.122 2.806 14.410 1.00 97.38 123 ILE A N 1
ATOM 1016 C CA . ILE A 1 123 ? -4.349 3.659 15.308 1.00 97.38 123 ILE A CA 1
ATOM 1017 C C . ILE A 1 123 ? -3.777 2.768 16.401 1.00 97.38 123 ILE A C 1
ATOM 1019 O O . ILE A 1 123 ? -4.502 1.943 16.956 1.00 97.38 123 ILE A O 1
ATOM 1023 N N . TYR A 1 124 ? -2.491 2.918 16.695 1.00 96.69 124 TYR A N 1
ATOM 1024 C CA . TYR A 1 124 ? -1.825 2.226 17.795 1.00 96.69 124 TYR A CA 1
ATOM 1025 C C . TYR A 1 124 ? -1.481 3.212 18.905 1.00 96.69 124 TYR A C 1
ATOM 1027 O O . TYR A 1 124 ? -0.799 4.202 18.643 1.00 96.69 124 TYR A O 1
ATOM 1035 N N . ASP A 1 125 ? -1.933 2.933 20.125 1.00 94.75 125 ASP A N 1
ATOM 1036 C CA . ASP A 1 125 ? -1.541 3.681 21.317 1.00 94.75 125 ASP A CA 1
ATOM 1037 C C . ASP A 1 125 ? -0.230 3.109 21.862 1.00 94.75 125 ASP A C 1
ATOM 1039 O O . ASP A 1 125 ? -0.139 1.941 22.243 1.00 94.75 125 ASP A O 1
ATOM 1043 N N . THR A 1 126 ? 0.808 3.939 21.886 1.00 93.12 126 THR A N 1
ATOM 1044 C CA . THR A 1 126 ? 2.138 3.553 22.373 1.00 93.12 126 THR A CA 1
ATOM 1045 C C . THR A 1 126 ? 2.218 3.423 23.892 1.00 93.12 126 THR A C 1
ATOM 1047 O O . THR A 1 126 ? 3.116 2.732 24.379 1.00 93.12 126 THR A O 1
ATOM 1050 N N . ARG A 1 127 ? 1.290 4.031 24.642 1.00 91.50 127 ARG A N 1
ATOM 1051 C CA . ARG A 1 127 ? 1.224 3.941 26.109 1.00 91.50 127 ARG A CA 1
ATOM 1052 C C . ARG A 1 127 ? 0.671 2.588 26.526 1.00 91.50 127 ARG A C 1
ATOM 1054 O O . ARG A 1 127 ? 1.337 1.852 27.251 1.00 91.50 127 ARG A O 1
ATOM 1061 N N . ASP A 1 128 ? -0.490 2.241 25.978 1.00 92.94 128 ASP A N 1
ATOM 1062 C CA . ASP A 1 128 ? -1.186 0.988 26.287 1.00 92.94 128 ASP A CA 1
ATOM 1063 C C . ASP A 1 128 ? -0.678 -0.190 25.445 1.00 92.94 128 ASP A C 1
ATOM 1065 O O . ASP A 1 128 ? -0.963 -1.348 25.745 1.00 92.94 128 ASP A O 1
ATOM 1069 N N . LYS A 1 129 ? 0.119 0.096 24.406 1.00 94.25 129 LYS A N 1
ATOM 1070 C CA . LYS A 1 129 ? 0.711 -0.876 23.476 1.00 94.25 129 LYS A CA 1
ATOM 1071 C C . LYS A 1 129 ? -0.336 -1.742 22.773 1.00 94.25 129 LYS A C 1
ATOM 1073 O O . LYS A 1 129 ? -0.147 -2.944 22.583 1.00 94.25 129 LYS A O 1
ATOM 1078 N N . VAL A 1 130 ? -1.436 -1.114 22.370 1.00 95.06 130 VAL A N 1
ATOM 1079 C CA . VAL A 1 130 ? -2.557 -1.763 21.686 1.00 95.06 130 VAL A CA 1
ATOM 1080 C C . VAL A 1 130 ? -3.054 -0.915 20.523 1.00 95.06 130 VAL A C 1
ATOM 1082 O O . VAL A 1 130 ? -3.021 0.313 20.542 1.00 95.06 130 VAL A O 1
ATOM 1085 N N . TYR A 1 131 ? -3.568 -1.583 19.500 1.00 97.12 131 TYR A N 1
ATOM 1086 C CA . TYR A 1 131 ? -4.422 -0.981 18.494 1.00 97.12 131 TYR A CA 1
ATOM 1087 C C . TYR A 1 131 ? -5.771 -0.611 19.105 1.00 97.12 131 TYR A C 1
ATOM 1089 O O . TYR A 1 131 ? -6.448 -1.453 19.707 1.00 97.12 131 TYR A O 1
ATOM 1097 N N . LEU A 1 132 ? -6.178 0.638 18.890 1.00 96.44 132 LEU A N 1
ATOM 1098 C CA . LEU A 1 132 ? -7.495 1.133 19.267 1.00 96.44 132 LEU A CA 1
ATOM 1099 C C . LEU A 1 132 ? -8.581 0.378 18.498 1.00 96.44 132 LEU A C 1
ATOM 1101 O O . LEU A 1 132 ? -8.411 0.044 17.325 1.00 96.44 132 LEU A O 1
ATOM 1105 N N . ASN A 1 133 ? -9.735 0.162 19.133 1.00 95.62 133 ASN A N 1
ATOM 1106 C CA . ASN A 1 133 ? -10.903 -0.390 18.448 1.00 95.62 133 ASN A CA 1
ATOM 1107 C C . ASN A 1 133 ? -11.263 0.464 17.216 1.00 95.62 133 ASN A C 1
ATOM 1109 O O . ASN A 1 133 ? -11.256 1.694 17.291 1.00 95.62 133 ASN A O 1
ATOM 1113 N N . HIS A 1 134 ? -11.657 -0.184 16.112 1.00 96.31 134 HIS A N 1
ATOM 1114 C CA . HIS A 1 134 ? -12.004 0.497 14.860 1.00 96.31 134 HIS A CA 1
ATOM 1115 C C . HIS A 1 134 ? -12.990 1.666 15.004 1.00 96.31 134 HIS A C 1
ATOM 1117 O O . HIS A 1 134 ? -12.870 2.623 14.248 1.00 96.31 134 HIS A O 1
ATOM 1123 N N . LYS A 1 135 ? -13.961 1.616 15.932 1.00 96.88 135 LYS A N 1
ATOM 1124 C CA . LYS A 1 135 ? -14.931 2.711 16.119 1.00 96.88 135 LYS A CA 1
ATOM 1125 C C . LYS A 1 135 ? -14.230 3.983 16.585 1.00 96.88 135 LYS A C 1
ATOM 1127 O O . LYS A 1 135 ? -14.437 5.039 15.999 1.00 96.88 135 LYS A O 1
ATOM 1132 N N . LEU A 1 136 ? -13.374 3.851 17.599 1.00 95.19 136 LEU A N 1
ATOM 1133 C CA . LEU A 1 136 ? -12.583 4.958 18.127 1.00 95.19 136 LEU A CA 1
ATOM 1134 C C . LEU A 1 136 ? -11.559 5.430 17.092 1.00 95.19 136 LEU A C 1
ATOM 1136 O O . LEU A 1 136 ? -11.466 6.623 16.834 1.00 95.19 136 LEU A O 1
ATOM 1140 N N . ALA A 1 137 ? -10.852 4.498 16.443 1.00 96.44 137 ALA A N 1
ATOM 1141 C CA . ALA A 1 137 ? -9.887 4.842 15.404 1.00 96.44 137 ALA A CA 1
ATOM 1142 C C . ALA A 1 137 ? -10.537 5.643 14.262 1.00 96.44 137 ALA A C 1
ATOM 1144 O O . ALA A 1 137 ? -10.041 6.701 13.884 1.00 96.44 137 ALA A O 1
ATOM 1145 N N . LYS A 1 138 ? -11.683 5.171 13.756 1.00 96.75 138 LYS A N 1
ATOM 1146 C CA . LYS A 1 138 ? -12.452 5.839 12.701 1.00 96.75 138 LYS A CA 1
ATOM 1147 C C . LYS A 1 138 ? -12.936 7.225 13.123 1.00 96.75 138 LYS A C 1
ATOM 1149 O O . LYS A 1 138 ? -12.885 8.142 12.310 1.00 96.75 138 LYS A O 1
ATOM 1154 N N . GLU A 1 139 ? -13.394 7.384 14.363 1.00 94.69 139 GLU A N 1
ATOM 1155 C CA . GLU A 1 139 ? -13.826 8.686 14.878 1.00 94.69 139 GLU A CA 1
ATOM 1156 C C . GLU A 1 139 ? -12.654 9.672 14.975 1.00 94.69 139 GLU A C 1
ATOM 1158 O O . GLU A 1 139 ? -12.788 10.810 14.538 1.00 94.69 139 GLU A O 1
ATOM 1163 N N . ILE A 1 140 ? -11.480 9.232 15.438 1.00 94.62 140 ILE A N 1
ATOM 1164 C CA . ILE A 1 140 ? -10.282 10.085 15.482 1.00 94.62 140 ILE A CA 1
ATOM 1165 C C . ILE A 1 140 ? -9.851 10.493 14.064 1.00 94.62 140 ILE A C 1
ATOM 1167 O O . ILE A 1 140 ? -9.588 11.668 13.825 1.00 94.62 140 ILE A O 1
ATOM 1171 N N . PHE A 1 141 ? -9.818 9.563 13.100 1.00 95.94 141 PHE A N 1
ATOM 1172 C CA . PHE A 1 141 ? -9.523 9.916 11.704 1.00 95.94 141 PHE A CA 1
ATOM 1173 C C . PHE A 1 141 ? -10.528 10.934 11.150 1.00 95.94 141 PHE A C 1
ATOM 1175 O O . PHE A 1 141 ? -10.124 11.913 10.529 1.00 95.94 141 PHE A O 1
ATOM 1182 N N . LYS A 1 142 ? -11.821 10.764 11.448 1.00 94.19 142 LYS A N 1
ATOM 1183 C CA . LYS A 1 142 ? -12.867 11.712 11.050 1.00 94.19 142 LYS A CA 1
ATOM 1184 C C . LYS A 1 142 ? -12.658 13.101 11.663 1.00 94.19 142 LYS A C 1
ATOM 1186 O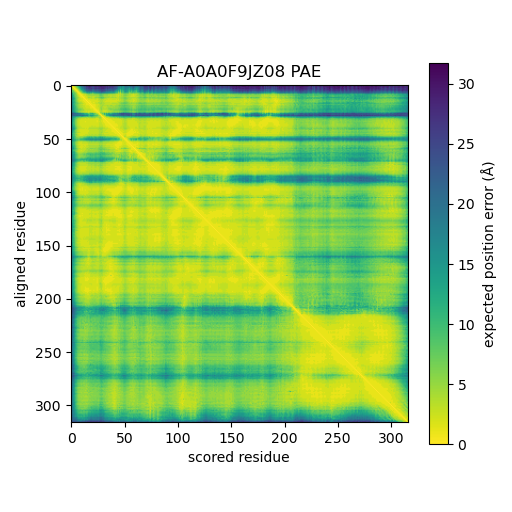 O . LYS A 1 142 ? -12.827 14.088 10.954 1.00 94.19 142 LYS A O 1
ATOM 1191 N N . GLN A 1 143 ? -12.280 13.190 12.940 1.00 92.69 143 GLN A N 1
ATOM 1192 C CA . GLN A 1 143 ? -11.957 14.463 13.602 1.00 92.69 143 GLN A CA 1
ATOM 1193 C C . GLN A 1 143 ? -10.749 15.160 12.966 1.00 92.69 143 GLN A C 1
ATOM 1195 O O . GLN A 1 143 ? -10.723 16.382 12.897 1.00 92.69 143 GLN A O 1
ATOM 1200 N N . LEU A 1 144 ? -9.794 14.386 12.444 1.00 92.94 144 LEU A N 1
ATOM 1201 C CA . LEU A 1 144 ? -8.649 14.873 11.668 1.00 92.94 144 LEU A CA 1
ATOM 1202 C C . LEU A 1 144 ? -8.993 15.217 10.204 1.00 92.94 144 LEU A C 1
ATOM 1204 O O . LEU A 1 144 ? -8.097 15.533 9.426 1.00 92.94 144 LEU A O 1
ATOM 1208 N N . GLY A 1 145 ? -10.259 15.093 9.788 1.00 94.50 145 GLY A N 1
ATOM 1209 C CA . GLY A 1 145 ? -10.672 15.309 8.399 1.00 94.50 145 GLY A CA 1
ATOM 1210 C C . GLY A 1 145 ? -10.181 14.232 7.423 1.00 94.50 145 GLY A C 1
ATOM 1211 O O . GLY A 1 145 ? -10.207 14.443 6.209 1.00 94.50 145 GLY A O 1
ATOM 1212 N N . LEU A 1 146 ? -9.732 13.083 7.933 1.00 96.56 146 LEU A N 1
ATOM 1213 C CA . LEU A 1 146 ? -9.203 11.971 7.153 1.00 96.56 146 LEU A CA 1
ATOM 1214 C C . LEU A 1 146 ? -10.226 10.841 7.025 1.00 96.56 146 LEU A C 1
ATOM 1216 O O . LEU A 1 146 ? -10.944 10.488 7.962 1.00 96.56 146 LEU A O 1
ATOM 1220 N N . GLU A 1 147 ? -10.261 10.231 5.845 1.00 97.12 147 GLU A N 1
ATOM 1221 C CA . GLU A 1 147 ? -11.117 9.082 5.580 1.00 97.12 147 GLU A CA 1
ATOM 1222 C C . GLU A 1 147 ? -10.515 7.789 6.133 1.00 97.12 147 GLU A C 1
ATOM 1224 O O . GLU A 1 147 ? -9.299 7.628 6.262 1.00 97.12 147 GLU A O 1
ATOM 1229 N N . PHE A 1 148 ? -11.399 6.845 6.443 1.00 97.94 148 PHE A N 1
ATOM 1230 C CA . PHE A 1 148 ? -11.049 5.519 6.931 1.00 97.94 148 PHE A CA 1
ATOM 1231 C C . PHE A 1 148 ? -11.386 4.482 5.864 1.00 97.94 148 PHE A C 1
ATOM 1233 O O . PHE A 1 148 ? -12.395 4.630 5.172 1.00 97.94 148 PHE A O 1
ATOM 1240 N N . VAL A 1 149 ? -10.591 3.417 5.758 1.00 98.06 149 VAL A N 1
ATOM 1241 C CA . VAL A 1 149 ? -10.865 2.324 4.817 1.00 98.06 149 VAL A CA 1
ATOM 1242 C C . VAL A 1 149 ? -12.298 1.794 4.982 1.00 98.06 149 VAL A C 1
ATOM 1244 O O . VAL A 1 149 ? -12.809 1.733 6.111 1.00 98.06 149 VAL A O 1
ATOM 1247 N N . PRO A 1 150 ? -12.962 1.377 3.888 1.00 97.81 150 PRO A N 1
ATOM 1248 C CA . PRO A 1 150 ? -14.318 0.852 3.956 1.00 97.81 150 PRO A CA 1
ATOM 1249 C C . PRO A 1 150 ? -14.432 -0.315 4.945 1.00 97.81 150 PRO A C 1
ATOM 1251 O O . PRO A 1 150 ? -13.767 -1.344 4.814 1.00 97.81 150 PRO A O 1
ATOM 1254 N N . VAL A 1 151 ? -15.304 -0.160 5.944 1.00 97.94 151 VAL A N 1
ATOM 1255 C CA . VAL A 1 151 ? -15.709 -1.257 6.830 1.00 97.94 151 VAL A CA 1
ATOM 1256 C C . VAL A 1 151 ? -16.836 -2.000 6.129 1.00 97.94 151 VAL A C 1
ATOM 1258 O O . VAL A 1 151 ? -17.919 -1.451 5.954 1.00 97.94 151 VAL A O 1
ATOM 1261 N N . ILE A 1 152 ? -16.574 -3.240 5.728 1.00 97.00 152 ILE A N 1
ATOM 1262 C CA . ILE A 1 152 ? -17.524 -4.071 4.983 1.00 97.00 152 ILE A CA 1
ATOM 1263 C C . ILE A 1 152 ? -18.628 -4.548 5.923 1.00 97.00 152 ILE A C 1
ATOM 1265 O O . ILE A 1 152 ? -19.811 -4.420 5.622 1.00 97.00 152 ILE A O 1
ATOM 1269 N N . LYS A 1 153 ? -18.233 -5.117 7.066 1.00 96.56 153 LYS A N 1
ATOM 1270 C CA . LYS A 1 153 ? -19.141 -5.587 8.117 1.00 96.56 153 LYS A CA 1
ATOM 1271 C C . LYS A 1 153 ? -18.390 -5.838 9.421 1.00 96.56 153 LYS A C 1
ATOM 1273 O O . LYS A 1 153 ? -17.171 -6.012 9.429 1.00 96.56 153 LYS A O 1
ATOM 1278 N N . VAL A 1 154 ? -19.148 -5.894 10.510 1.00 96.94 154 VAL A N 1
ATOM 1279 C CA . VAL A 1 154 ? -18.706 -6.410 11.808 1.00 96.94 154 VAL A CA 1
ATOM 1280 C C . VAL A 1 154 ? -19.545 -7.648 12.091 1.00 96.94 154 VAL A C 1
ATOM 1282 O O . VAL A 1 154 ? -20.770 -7.581 12.011 1.00 96.94 154 VAL A O 1
ATOM 1285 N N . VAL A 1 155 ? -18.894 -8.777 12.348 1.00 95.38 155 VAL A N 1
ATOM 1286 C CA . VAL A 1 155 ? -19.551 -10.074 12.578 1.00 95.38 155 VAL A CA 1
ATOM 1287 C C . VAL A 1 155 ? -19.005 -10.717 13.841 1.00 95.38 155 VAL A C 1
ATOM 1289 O O . VAL A 1 155 ? -17.911 -10.362 14.280 1.00 95.38 155 VAL A O 1
ATOM 1292 N N . LYS A 1 156 ? -19.738 -11.674 14.412 1.00 94.25 156 LYS A N 1
ATOM 1293 C CA . LYS A 1 156 ? -19.184 -12.497 15.483 1.00 94.25 156 LYS A CA 1
ATOM 1294 C C . LYS A 1 156 ? -18.181 -13.486 14.918 1.00 94.25 156 LYS A C 1
ATOM 1296 O O . LYS A 1 156 ? -18.322 -13.952 13.788 1.00 94.25 156 LYS A O 1
ATOM 1301 N N . ALA A 1 157 ? -17.172 -13.813 15.710 1.00 91.88 157 ALA A N 1
ATOM 1302 C CA . ALA A 1 157 ? -16.120 -14.722 15.299 1.00 91.88 157 ALA A CA 1
ATOM 1303 C C . ALA A 1 157 ? -16.668 -16.107 14.899 1.00 91.88 157 ALA A C 1
ATOM 1305 O O . ALA A 1 157 ? -16.240 -16.646 13.878 1.00 91.88 157 ALA A O 1
ATOM 1306 N N . LYS A 1 158 ? -17.700 -16.604 15.601 1.00 88.38 158 LYS A N 1
ATOM 1307 C CA . LYS A 1 158 ? -18.420 -17.851 15.264 1.00 88.38 158 LYS A CA 1
ATOM 1308 C C . LYS A 1 158 ? -19.112 -17.855 13.902 1.00 88.38 158 LYS A C 1
ATOM 1310 O O . LYS A 1 158 ? -19.357 -18.917 13.336 1.00 88.38 158 LYS A O 1
ATOM 1315 N N . ASP A 1 159 ? -19.454 -16.678 13.381 1.00 90.12 159 ASP A N 1
ATOM 1316 C CA . ASP A 1 159 ? -20.184 -16.553 12.118 1.00 90.12 159 ASP A CA 1
ATOM 1317 C C . ASP A 1 159 ? -19.240 -16.620 10.908 1.00 90.12 159 ASP A C 1
ATOM 1319 O O . ASP A 1 159 ? -19.697 -16.726 9.765 1.00 90.12 159 ASP A O 1
ATOM 1323 N N . ILE A 1 160 ? -17.922 -16.559 11.136 1.00 89.12 160 ILE A N 1
ATOM 1324 C CA . ILE A 1 160 ? -16.927 -16.674 10.075 1.00 89.12 160 ILE A CA 1
ATOM 1325 C C . ILE A 1 160 ? -16.683 -18.149 9.772 1.00 89.12 160 ILE A C 1
ATOM 1327 O O . ILE A 1 160 ? -16.155 -18.905 10.583 1.00 89.12 160 ILE A O 1
ATOM 1331 N N . LYS A 1 161 ? -17.070 -18.538 8.559 1.00 83.94 161 LYS A N 1
ATOM 1332 C CA . LYS A 1 161 ? -16.874 -19.880 8.007 1.00 83.94 161 LYS A CA 1
ATOM 1333 C C . LYS A 1 161 ? -15.674 -19.879 7.056 1.00 83.94 161 LYS A C 1
ATOM 1335 O O . LYS A 1 161 ? -14.780 -19.041 7.162 1.00 83.94 161 LYS A O 1
ATOM 1340 N N . GLU A 1 162 ? -15.649 -20.822 6.122 1.00 86.69 162 GLU A N 1
ATOM 1341 C CA . GLU A 1 162 ? -14.685 -20.820 5.026 1.00 86.69 162 GLU A CA 1
ATOM 1342 C C . GLU A 1 162 ? -14.766 -19.517 4.223 1.00 86.69 162 GLU A C 1
ATOM 1344 O O . GLU A 1 162 ? -15.853 -19.010 3.951 1.00 86.69 162 GLU A O 1
ATOM 1349 N N . ILE A 1 163 ? -13.599 -18.979 3.864 1.00 90.62 163 ILE A N 1
ATOM 1350 C CA . ILE A 1 163 ? -13.463 -17.717 3.134 1.00 90.62 163 ILE A CA 1
ATOM 1351 C C . ILE A 1 163 ? -12.928 -18.014 1.742 1.00 90.62 163 ILE A C 1
ATOM 1353 O O . ILE A 1 163 ? -11.929 -18.716 1.578 1.00 90.62 163 ILE A O 1
ATOM 1357 N N . SER A 1 164 ? -13.582 -17.429 0.750 1.00 92.81 164 SER A N 1
ATOM 1358 C CA . SER A 1 164 ? -13.281 -17.581 -0.665 1.00 92.81 164 SER A CA 1
ATOM 1359 C C . SER A 1 164 ? -13.318 -16.234 -1.387 1.00 92.81 164 SER A C 1
ATOM 1361 O O . SER A 1 164 ? -13.740 -15.217 -0.838 1.00 92.81 164 SER A O 1
ATOM 1363 N N . ASP A 1 165 ? -12.949 -16.228 -2.668 1.00 91.38 165 ASP A N 1
ATOM 1364 C CA . ASP A 1 165 ? -13.046 -15.036 -3.520 1.00 91.38 165 ASP A CA 1
ATOM 1365 C C . ASP A 1 165 ? -14.478 -14.475 -3.615 1.00 91.38 165 ASP A C 1
ATOM 1367 O O . ASP A 1 165 ? -14.649 -13.287 -3.872 1.00 91.38 165 ASP A O 1
ATOM 1371 N N . LYS A 1 166 ? -15.514 -15.290 -3.358 1.00 91.56 166 LYS A N 1
ATOM 1372 C CA . LYS A 1 166 ? -16.922 -14.850 -3.358 1.00 91.56 166 LYS A CA 1
ATOM 1373 C C . LYS A 1 166 ? -17.274 -13.963 -2.162 1.00 91.56 166 LYS A C 1
ATOM 1375 O O . LYS A 1 166 ? -18.255 -13.228 -2.225 1.00 91.56 166 LYS A O 1
ATOM 1380 N N . ASP A 1 167 ? -16.491 -14.039 -1.088 1.00 92.69 167 ASP A N 1
ATOM 1381 C CA . ASP A 1 167 ? -16.683 -13.250 0.130 1.00 92.69 167 ASP A CA 1
ATOM 1382 C C . ASP A 1 167 ? -16.037 -11.861 0.031 1.00 92.69 167 ASP A C 1
ATOM 1384 O O . ASP A 1 167 ? -16.294 -10.990 0.868 1.00 92.69 167 ASP A O 1
ATOM 1388 N N . VAL A 1 168 ? -15.202 -11.640 -0.991 1.00 95.12 168 VAL A N 1
ATOM 1389 C CA . VAL A 1 168 ? -14.574 -10.348 -1.264 1.00 95.12 168 VAL A CA 1
ATOM 1390 C C . VAL A 1 168 ? -15.547 -9.477 -2.067 1.00 95.12 168 VAL A C 1
ATOM 1392 O O . VAL A 1 168 ? -15.952 -9.862 -3.167 1.00 95.12 168 VAL A O 1
ATOM 1395 N N . PRO A 1 169 ? -15.943 -8.299 -1.553 1.00 94.56 169 PRO A N 1
ATOM 1396 C CA . PRO A 1 169 ? -16.908 -7.450 -2.236 1.00 94.56 169 PRO A CA 1
ATOM 1397 C C . PRO A 1 169 ? -16.284 -6.741 -3.443 1.00 94.56 169 PRO A C 1
ATOM 1399 O O . PRO A 1 169 ? -15.068 -6.752 -3.665 1.00 94.56 169 PRO A O 1
ATOM 1402 N N . LYS A 1 170 ? -17.135 -6.049 -4.206 1.00 95.69 170 LYS A N 1
ATOM 1403 C CA . LYS A 1 170 ? -16.658 -4.989 -5.098 1.00 95.69 170 LYS A CA 1
ATOM 1404 C C . LYS A 1 170 ? -15.959 -3.905 -4.275 1.00 95.69 170 LYS A C 1
ATOM 1406 O O . LYS A 1 170 ? -16.389 -3.611 -3.162 1.00 95.69 170 LYS A O 1
ATOM 1411 N N . SER A 1 171 ? -14.900 -3.333 -4.832 1.00 96.19 171 SER A N 1
ATOM 1412 C CA . SER A 1 171 ? -14.191 -2.217 -4.216 1.00 96.19 171 SER A CA 1
ATOM 1413 C C . SER A 1 171 ? -15.074 -0.976 -4.162 1.00 96.19 171 SER A C 1
ATOM 1415 O O . SER A 1 171 ? -15.834 -0.708 -5.094 1.00 96.19 171 SER A O 1
ATOM 1417 N N . ALA A 1 172 ? -14.927 -0.181 -3.105 1.00 96.25 172 ALA A N 1
ATOM 1418 C CA . ALA A 1 172 ? -15.572 1.125 -3.008 1.00 96.25 172 ALA A CA 1
ATOM 1419 C C . ALA A 1 172 ? -15.021 2.152 -4.018 1.00 96.25 172 ALA A C 1
ATOM 1421 O O . ALA A 1 172 ? -15.676 3.157 -4.291 1.00 96.25 172 ALA A O 1
ATOM 1422 N N . TYR A 1 173 ? -13.831 1.912 -4.578 1.00 96.25 173 TYR A N 1
ATOM 1423 C CA . TYR A 1 173 ? -13.082 2.916 -5.338 1.00 96.25 173 TYR A CA 1
ATOM 1424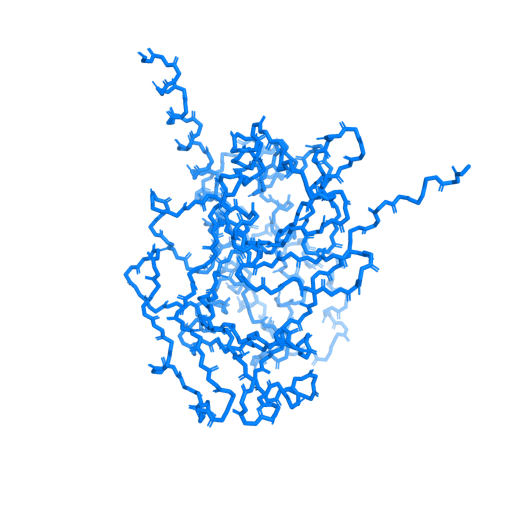 C C . TYR A 1 173 ? -12.909 2.582 -6.823 1.00 96.25 173 TYR A C 1
ATOM 1426 O O . TYR A 1 173 ? -12.268 3.352 -7.535 1.00 96.25 173 TYR A O 1
ATOM 1434 N N . TYR A 1 174 ? -13.443 1.460 -7.327 1.00 94.12 174 TYR A N 1
ATOM 1435 C CA . TYR A 1 174 ? -13.478 1.165 -8.767 1.00 94.12 174 TYR A CA 1
ATOM 1436 C C . TYR A 1 174 ? -14.459 0.044 -9.145 1.00 94.12 174 TYR A C 1
ATOM 1438 O O . TYR A 1 174 ? -14.950 -0.694 -8.295 1.00 94.12 174 TYR A O 1
ATOM 1446 N N . GLU A 1 175 ? -14.695 -0.128 -10.449 1.00 91.88 175 GLU A N 1
ATOM 1447 C CA . GLU A 1 175 ? -15.539 -1.202 -10.988 1.00 91.88 175 GLU A CA 1
ATOM 1448 C C . GLU A 1 175 ? -14.787 -2.541 -11.053 1.00 91.88 175 GLU A C 1
ATOM 1450 O O . GLU A 1 175 ? -14.350 -2.998 -12.112 1.00 91.88 175 GLU A O 1
ATOM 1455 N N . GLY A 1 176 ? -14.627 -3.189 -9.901 1.00 91.88 176 GLY A N 1
ATOM 1456 C CA . GLY A 1 176 ? -14.021 -4.513 -9.795 1.00 91.88 176 GLY A CA 1
ATOM 1457 C C . GLY A 1 176 ? -13.986 -5.035 -8.358 1.00 91.88 176 GLY A C 1
ATOM 1458 O O . GLY A 1 176 ? -14.441 -4.348 -7.446 1.00 91.88 176 GLY A O 1
ATOM 1459 N N . PRO A 1 177 ? -13.493 -6.266 -8.135 1.00 93.50 177 PRO A N 1
ATOM 1460 C CA . PRO A 1 177 ? -13.348 -6.809 -6.787 1.00 93.50 177 PRO A CA 1
ATOM 1461 C C . PRO A 1 177 ? -12.295 -6.024 -5.997 1.00 93.50 177 PRO A C 1
ATOM 1463 O O . PRO A 1 177 ? -11.291 -5.595 -6.562 1.00 93.50 177 PRO A O 1
ATOM 1466 N N . ALA A 1 178 ? -12.469 -5.863 -4.690 1.00 95.75 178 ALA A N 1
ATOM 1467 C CA . ALA A 1 178 ? -11.369 -5.398 -3.847 1.00 95.75 178 ALA A CA 1
ATOM 1468 C C . ALA A 1 178 ? -10.132 -6.310 -4.002 1.00 95.75 178 ALA A C 1
ATOM 1470 O O . ALA A 1 178 ? -10.257 -7.478 -4.384 1.00 95.75 178 ALA A O 1
ATOM 1471 N N . GLU A 1 179 ? -8.933 -5.813 -3.669 1.00 94.88 179 GLU A N 1
ATOM 1472 C CA . GLU A 1 179 ? -7.738 -6.676 -3.582 1.00 94.88 179 GLU A CA 1
ATOM 1473 C C . GLU A 1 179 ? -8.030 -7.902 -2.702 1.00 94.88 179 GLU A C 1
ATOM 1475 O O . GLU A 1 179 ? -7.635 -9.036 -2.996 1.00 94.88 179 GLU A O 1
ATOM 1480 N N . GLY A 1 180 ? -8.744 -7.650 -1.611 1.00 96.81 180 GLY A N 1
ATOM 1481 C CA . GLY A 1 180 ? -9.117 -8.636 -0.630 1.00 96.81 180 GLY A CA 1
ATOM 1482 C C . GLY A 1 180 ? -9.771 -7.985 0.576 1.00 96.81 180 GLY A C 1
ATOM 1483 O O . GLY A 1 180 ? -10.290 -6.871 0.505 1.00 96.81 180 GLY A O 1
ATOM 1484 N N . ILE A 1 181 ? -9.707 -8.683 1.702 1.00 97.44 181 ILE A N 1
ATOM 1485 C CA . ILE A 1 181 ? -10.290 -8.249 2.969 1.00 97.44 181 ILE A CA 1
ATOM 1486 C C . ILE A 1 181 ? -9.306 -8.462 4.114 1.00 97.44 181 ILE A C 1
ATOM 1488 O O . ILE A 1 181 ? -8.505 -9.403 4.109 1.00 97.44 181 ILE A O 1
ATOM 1492 N N . VAL A 1 182 ? -9.362 -7.575 5.103 1.00 97.88 182 VAL A N 1
ATOM 1493 C CA . VAL A 1 182 ? -8.603 -7.691 6.349 1.00 97.88 182 VAL A CA 1
ATOM 1494 C C . VAL A 1 182 ? -9.573 -7.974 7.486 1.00 97.88 182 VAL A C 1
ATOM 1496 O O . VAL A 1 182 ? -10.523 -7.225 7.696 1.00 97.88 182 VAL A O 1
ATOM 1499 N N . PHE A 1 183 ? -9.310 -9.049 8.221 1.00 97.25 183 PHE A N 1
ATOM 1500 C CA . PHE A 1 183 ? -10.000 -9.424 9.448 1.00 97.25 183 PHE A CA 1
ATOM 1501 C C . PHE A 1 183 ? -9.226 -8.864 10.632 1.00 97.25 183 PHE A C 1
ATOM 1503 O O . PHE A 1 183 ? -8.022 -9.109 10.750 1.00 97.25 183 PHE A O 1
ATOM 1510 N N . LYS A 1 184 ? -9.910 -8.132 11.509 1.00 96.88 184 LYS A N 1
ATOM 1511 C CA . LYS A 1 184 ? -9.308 -7.530 12.698 1.00 96.88 184 LYS A CA 1
ATOM 1512 C C . LYS A 1 184 ? -10.077 -7.930 13.945 1.00 96.88 184 LYS A C 1
ATOM 1514 O O . LYS A 1 184 ? -11.236 -7.551 14.116 1.00 96.88 184 LYS A O 1
ATOM 1519 N N . ASN A 1 185 ? -9.397 -8.665 14.816 1.00 95.69 185 ASN A N 1
ATOM 1520 C CA . ASN A 1 185 ? -9.836 -8.942 16.171 1.00 95.69 185 ASN A CA 1
ATOM 1521 C C . ASN A 1 185 ? -9.085 -8.001 17.121 1.00 95.69 185 ASN A C 1
ATOM 1523 O O . ASN A 1 185 ? -7.962 -8.285 17.540 1.00 95.69 185 ASN A O 1
ATOM 1527 N N . TYR A 1 186 ? -9.698 -6.862 17.445 1.00 94.88 186 TYR A N 1
ATOM 1528 C CA . TYR A 1 186 ? -9.096 -5.873 18.346 1.00 94.88 186 TYR A CA 1
ATOM 1529 C C . TYR A 1 186 ? -9.056 -6.349 19.806 1.00 94.88 186 TYR A C 1
ATOM 1531 O O . TYR A 1 186 ? -8.188 -5.909 20.549 1.00 94.88 186 TYR A O 1
ATOM 1539 N N . ALA A 1 187 ? -9.930 -7.270 20.228 1.00 92.81 187 ALA A N 1
ATOM 1540 C CA . ALA A 1 187 ? -9.868 -7.829 21.582 1.00 92.81 187 ALA A CA 1
ATOM 1541 C C . ALA A 1 187 ? -8.590 -8.659 21.787 1.00 92.81 187 ALA A C 1
ATOM 1543 O O . ALA A 1 187 ? -7.967 -8.601 22.843 1.00 92.81 187 ALA A O 1
ATOM 1544 N N . LYS A 1 188 ? -8.164 -9.380 20.744 1.00 92.31 188 LYS A N 1
ATOM 1545 C CA . LYS A 1 188 ? -6.947 -10.205 20.752 1.00 92.31 188 LYS A CA 1
ATOM 1546 C C . LYS A 1 188 ? -5.722 -9.546 20.137 1.00 92.31 188 LYS A C 1
ATOM 1548 O O . LYS A 1 188 ? -4.650 -10.140 20.170 1.00 92.31 188 LYS A O 1
ATOM 1553 N N . GLN A 1 189 ? -5.877 -8.361 19.547 1.00 94.00 189 GLN A N 1
ATOM 1554 C CA . GLN A 1 189 ? -4.817 -7.681 18.797 1.00 94.00 189 GLN A CA 1
ATOM 1555 C C . GLN A 1 189 ? -4.265 -8.555 17.649 1.00 94.00 189 GLN A C 1
ATOM 1557 O O . GLN A 1 189 ? -3.076 -8.529 17.337 1.00 94.00 189 GLN A O 1
ATOM 1562 N N . LEU A 1 190 ? -5.147 -9.347 17.022 1.00 93.81 190 LEU A N 1
ATOM 1563 C CA . LEU A 1 190 ? -4.818 -10.251 15.920 1.00 93.81 190 LEU A CA 1
ATOM 1564 C C . LEU A 1 190 ? -5.457 -9.779 14.617 1.00 93.81 190 LEU A C 1
ATOM 1566 O O . LEU A 1 190 ? -6.647 -9.460 14.557 1.00 93.81 190 LEU A O 1
ATOM 1570 N N . MET A 1 191 ? -4.661 -9.799 13.550 1.00 95.56 191 MET A N 1
ATOM 1571 C CA . MET A 1 191 ? -5.088 -9.403 12.215 1.00 95.56 191 MET A CA 1
ATOM 1572 C C . MET A 1 191 ? -4.705 -10.476 11.199 1.00 95.56 191 MET A C 1
ATOM 1574 O O . MET A 1 191 ? -3.584 -10.991 11.197 1.00 95.56 191 MET A O 1
ATOM 1578 N N . ALA A 1 192 ? -5.621 -10.775 10.285 1.00 96.19 192 ALA A N 1
ATOM 1579 C CA . ALA A 1 192 ? -5.391 -11.668 9.157 1.00 96.19 192 ALA A CA 1
ATOM 1580 C C . ALA A 1 192 ? -5.903 -11.026 7.874 1.00 96.19 192 ALA A C 1
ATOM 1582 O O . ALA A 1 192 ? -6.776 -10.163 7.899 1.00 96.19 192 ALA A O 1
ATOM 1583 N N . LYS A 1 193 ? -5.373 -11.455 6.733 1.00 96.31 193 LYS A N 1
ATOM 1584 C CA . LYS A 1 193 ? -5.870 -11.027 5.427 1.00 96.31 193 LYS A CA 1
ATOM 1585 C C . LYS A 1 193 ? -6.290 -12.209 4.579 1.00 96.31 193 LYS A C 1
ATOM 1587 O O . LYS A 1 193 ? -5.731 -13.301 4.684 1.00 96.31 193 LYS A O 1
ATOM 1592 N N . PHE A 1 194 ? -7.219 -11.935 3.685 1.00 96.06 194 PHE A N 1
ATOM 1593 C CA . PHE A 1 194 ? -7.497 -12.750 2.524 1.00 96.06 194 PHE A CA 1
ATOM 1594 C C . PHE A 1 194 ? -7.304 -11.879 1.282 1.00 96.06 194 PHE A C 1
ATOM 1596 O O . PHE A 1 194 ? -7.708 -10.723 1.283 1.00 96.06 194 PHE A O 1
ATOM 1603 N N . VAL A 1 195 ? -6.642 -12.406 0.255 1.00 94.25 195 VAL A N 1
ATOM 1604 C CA . VAL A 1 195 ? -6.349 -11.714 -1.007 1.00 94.25 195 VAL A CA 1
ATOM 1605 C C . VAL A 1 195 ? -6.846 -12.606 -2.131 1.00 94.25 195 VAL A C 1
ATOM 1607 O O . VAL A 1 195 ? -6.533 -13.802 -2.118 1.00 94.25 195 VAL A O 1
ATOM 1610 N N . THR A 1 196 ? -7.588 -12.021 -3.069 1.00 91.94 196 THR A N 1
ATOM 1611 C CA . THR A 1 196 ? -8.211 -12.757 -4.177 1.00 91.94 196 THR A CA 1
ATOM 1612 C C . THR A 1 196 ? -7.174 -13.375 -5.106 1.00 91.94 196 THR A C 1
ATOM 1614 O O . THR A 1 196 ? -6.055 -12.865 -5.239 1.00 91.94 196 THR A O 1
ATOM 1617 N N . ASP A 1 197 ? -7.535 -14.458 -5.789 1.00 88.19 197 ASP A N 1
ATOM 1618 C CA . ASP A 1 197 ? -6.634 -15.089 -6.757 1.00 88.19 197 ASP A CA 1
ATOM 1619 C C . ASP A 1 197 ? -6.382 -14.175 -7.958 1.00 88.19 197 ASP A C 1
ATOM 1621 O O . ASP A 1 197 ? -5.231 -13.987 -8.362 1.00 88.19 197 ASP A O 1
ATOM 1625 N N . LYS A 1 198 ? -7.427 -13.481 -8.425 1.00 85.88 198 LYS A N 1
ATOM 1626 C CA . LYS A 1 198 ? -7.312 -12.457 -9.472 1.00 85.88 198 LYS A CA 1
ATOM 1627 C C . LYS A 1 198 ? -6.281 -11.386 -9.111 1.00 85.88 198 LYS A C 1
ATOM 1629 O O . LYS A 1 198 ? -5.478 -10.991 -9.953 1.00 85.88 198 LYS A O 1
ATOM 1634 N N . PHE A 1 199 ? -6.265 -10.913 -7.864 1.00 87.44 199 PHE A N 1
ATOM 1635 C CA . PHE A 1 199 ? -5.269 -9.929 -7.450 1.00 87.44 199 PHE A CA 1
ATOM 1636 C C . PHE A 1 199 ? -3.853 -10.512 -7.406 1.00 87.44 199 PHE A C 1
ATOM 1638 O O . PHE A 1 199 ? -2.907 -9.836 -7.806 1.00 87.44 199 PHE A O 1
ATOM 1645 N N . LYS A 1 200 ? -3.675 -11.761 -6.955 1.00 85.44 200 LYS A N 1
ATOM 1646 C CA . LYS A 1 200 ? -2.349 -12.408 -6.942 1.00 85.44 200 LYS A CA 1
ATOM 1647 C C . LYS A 1 200 ? -1.736 -12.456 -8.344 1.00 85.44 200 LYS A C 1
ATOM 1649 O O . LYS A 1 200 ? -0.528 -12.252 -8.470 1.00 85.44 200 LYS A O 1
ATOM 1654 N N . GLU A 1 201 ? -2.553 -12.682 -9.372 1.00 81.19 201 GLU A N 1
ATOM 1655 C CA . GLU A 1 201 ? -2.135 -12.645 -10.779 1.00 81.19 201 GLU A CA 1
ATOM 1656 C C . GLU A 1 201 ? -1.708 -11.234 -11.209 1.00 81.19 201 GLU A C 1
ATOM 1658 O O . GLU A 1 201 ? -0.567 -11.044 -11.631 1.00 81.19 201 GLU A O 1
ATOM 1663 N N . VAL A 1 202 ? -2.561 -10.224 -11.001 1.00 82.44 202 VAL A N 1
ATOM 1664 C CA . VAL A 1 202 ? -2.259 -8.824 -11.369 1.00 82.44 202 VAL A CA 1
ATOM 1665 C C . VAL A 1 202 ? -1.022 -8.294 -10.630 1.00 82.44 202 VAL A C 1
ATOM 1667 O O . VAL A 1 202 ? -0.169 -7.616 -11.211 1.00 82.44 202 VAL A O 1
ATOM 1670 N N . ASN A 1 203 ? -0.875 -8.633 -9.350 1.00 82.31 203 ASN A N 1
ATOM 1671 C CA . ASN A 1 203 ? 0.275 -8.237 -8.546 1.00 82.31 203 ASN A CA 1
ATOM 1672 C C . ASN A 1 203 ? 1.567 -8.925 -9.013 1.00 82.31 203 ASN A C 1
ATOM 1674 O O . ASN A 1 203 ? 2.627 -8.296 -9.008 1.00 82.31 203 ASN A O 1
ATOM 1678 N N . LYS A 1 204 ? 1.500 -10.189 -9.457 1.00 79.00 204 LYS A N 1
ATOM 1679 C CA . LYS A 1 204 ? 2.646 -10.875 -10.077 1.00 79.00 204 LYS A CA 1
ATOM 1680 C C . LYS A 1 204 ? 3.076 -10.171 -11.365 1.00 79.00 204 LYS A C 1
ATOM 1682 O O . LYS A 1 204 ? 4.275 -9.999 -11.576 1.00 79.00 204 LYS A O 1
ATOM 1687 N N . ASP A 1 205 ? 2.133 -9.736 -12.192 1.00 73.00 205 ASP A N 1
ATOM 1688 C CA . ASP A 1 205 ? 2.454 -9.011 -13.424 1.00 73.00 205 ASP A CA 1
ATOM 1689 C C . ASP A 1 205 ? 3.083 -7.637 -13.139 1.00 73.00 205 ASP A C 1
ATOM 1691 O O . ASP A 1 205 ? 4.011 -7.214 -13.833 1.00 73.00 205 ASP A O 1
ATOM 1695 N N . THR A 1 206 ? 2.628 -6.965 -12.077 1.00 74.44 206 THR A N 1
ATOM 1696 C CA . THR A 1 206 ? 3.070 -5.606 -11.728 1.00 74.44 206 THR A CA 1
ATOM 1697 C C . THR A 1 206 ? 4.411 -5.582 -10.990 1.00 74.44 206 THR A C 1
ATOM 1699 O O . THR A 1 206 ? 5.280 -4.777 -11.326 1.00 74.44 206 THR A O 1
ATOM 1702 N N . PHE A 1 207 ? 4.627 -6.477 -10.021 1.00 75.75 207 PHE A N 1
ATOM 1703 C CA . PHE A 1 207 ? 5.817 -6.481 -9.150 1.00 75.75 207 PHE A CA 1
ATOM 1704 C C . PHE A 1 207 ? 6.788 -7.632 -9.425 1.00 75.75 207 PHE A C 1
ATOM 1706 O O . PHE A 1 207 ? 7.878 -7.680 -8.852 1.00 75.75 207 PHE A O 1
ATOM 1713 N N . GLY A 1 208 ? 6.437 -8.528 -10.345 1.00 69.19 208 GLY A N 1
ATOM 1714 C CA . GLY A 1 208 ? 7.181 -9.753 -10.597 1.00 69.19 208 GLY A CA 1
ATOM 1715 C C . GLY A 1 208 ? 6.847 -10.858 -9.596 1.00 69.19 208 GLY A C 1
ATOM 1716 O O . GLY A 1 208 ? 6.166 -10.669 -8.584 1.00 69.19 208 GLY A O 1
ATOM 1717 N N . THR A 1 209 ? 7.339 -12.059 -9.888 1.00 73.50 209 THR A N 1
ATOM 1718 C CA . THR A 1 209 ? 7.185 -13.205 -8.993 1.00 73.50 209 THR A CA 1
ATOM 1719 C C . THR A 1 209 ? 8.088 -13.046 -7.771 1.00 73.50 209 THR A C 1
ATOM 1721 O O . THR A 1 209 ? 9.216 -12.578 -7.885 1.00 73.50 209 THR A O 1
ATOM 1724 N N . SER A 1 210 ? 7.648 -13.481 -6.588 1.00 72.44 210 SER A N 1
ATOM 1725 C CA . SER A 1 210 ? 8.581 -13.640 -5.467 1.00 72.44 210 SER A CA 1
ATOM 1726 C C . SER A 1 210 ? 9.434 -14.895 -5.658 1.00 72.44 210 SER A C 1
ATOM 1728 O O . SER A 1 210 ? 8.984 -15.865 -6.266 1.00 72.44 210 SER A O 1
ATOM 1730 N N . LYS A 1 211 ? 10.634 -14.934 -5.062 1.00 70.62 211 LYS A N 1
ATOM 1731 C CA . LYS A 1 211 ? 11.521 -16.114 -5.131 1.00 70.62 211 LYS A CA 1
ATOM 1732 C C . LYS A 1 211 ? 10.812 -17.426 -4.770 1.00 70.62 211 LYS A C 1
ATOM 1734 O O . LYS A 1 211 ? 11.081 -18.449 -5.377 1.00 70.62 211 LYS A O 1
ATOM 1739 N N . LYS A 1 212 ? 9.886 -17.386 -3.802 1.00 69.81 212 LYS A N 1
ATOM 1740 C CA . LYS A 1 212 ? 9.130 -18.559 -3.330 1.00 69.81 212 LYS A CA 1
ATOM 1741 C C . LYS A 1 212 ? 8.220 -19.166 -4.409 1.00 69.81 212 LYS A C 1
ATOM 1743 O O . LYS A 1 212 ? 7.937 -20.354 -4.349 1.00 69.81 212 LYS A O 1
ATOM 1748 N N . TRP A 1 213 ? 7.736 -18.357 -5.350 1.00 72.06 213 TRP A N 1
ATOM 1749 C CA . TRP A 1 213 ? 6.740 -18.760 -6.351 1.00 72.06 213 TRP A CA 1
ATOM 1750 C C . TRP A 1 213 ? 7.282 -18.740 -7.784 1.00 72.06 213 TRP A C 1
ATOM 1752 O O . TRP A 1 213 ? 6.515 -18.906 -8.734 1.00 72.06 213 TRP A O 1
ATOM 1762 N N . ALA A 1 214 ? 8.582 -18.484 -7.943 1.00 80.00 214 ALA A N 1
ATOM 1763 C CA . ALA A 1 214 ? 9.250 -18.468 -9.233 1.00 80.00 214 ALA A CA 1
ATOM 1764 C C . ALA A 1 214 ? 9.201 -19.863 -9.866 1.00 80.00 214 ALA A C 1
ATOM 1766 O O . ALA A 1 214 ? 9.503 -20.860 -9.214 1.00 80.00 214 ALA A O 1
ATOM 1767 N N . LYS A 1 215 ? 8.795 -19.930 -11.136 1.00 82.38 215 LYS A N 1
ATOM 1768 C CA . LYS A 1 215 ? 8.616 -21.211 -11.844 1.00 82.38 215 LYS A CA 1
ATOM 1769 C C . LYS A 1 215 ? 9.900 -21.745 -12.479 1.00 82.38 215 LYS A C 1
ATOM 1771 O O . LYS A 1 215 ? 9.953 -22.909 -12.857 1.00 82.38 215 LYS A O 1
ATOM 1776 N N . ASN A 1 216 ? 10.892 -20.882 -12.658 1.00 87.19 216 ASN A N 1
ATOM 1777 C CA . ASN A 1 216 ? 12.16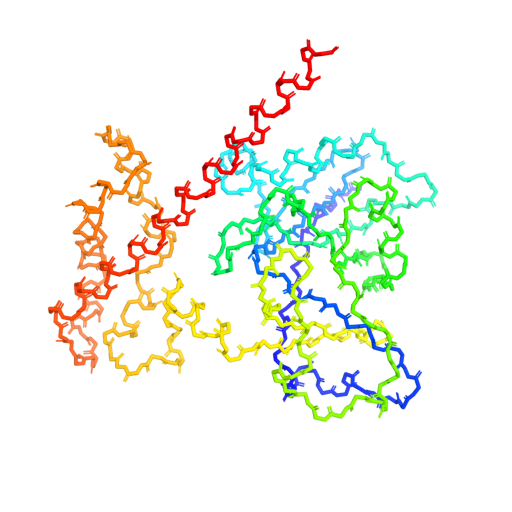8 -21.194 -13.288 1.00 87.19 216 ASN A CA 1
ATOM 1778 C C . ASN A 1 216 ? 13.259 -20.257 -12.757 1.00 87.19 216 ASN A C 1
ATOM 1780 O O . ASN A 1 216 ? 12.969 -19.242 -12.117 1.00 87.19 216 ASN A O 1
ATOM 1784 N N . ASP A 1 217 ? 14.509 -20.590 -13.060 1.00 90.44 217 ASP A N 1
ATOM 1785 C CA . ASP A 1 217 ? 15.665 -19.870 -12.535 1.00 90.44 217 ASP A CA 1
ATOM 1786 C C . ASP A 1 217 ? 15.759 -18.422 -13.036 1.00 90.44 217 ASP A C 1
ATOM 1788 O O . ASP A 1 217 ? 16.167 -17.531 -12.288 1.00 90.44 217 ASP A O 1
ATOM 1792 N N . ASN A 1 218 ? 15.292 -18.140 -14.256 1.00 90.62 218 ASN A N 1
ATOM 1793 C CA . ASN A 1 218 ? 15.204 -16.771 -14.762 1.00 90.62 218 ASN A CA 1
ATOM 1794 C C . ASN A 1 218 ? 14.266 -15.907 -13.900 1.00 90.62 218 ASN A C 1
ATOM 1796 O O . ASN A 1 218 ? 14.632 -14.788 -13.537 1.00 90.62 218 ASN A O 1
ATOM 1800 N N . GLU A 1 219 ? 13.086 -16.424 -13.528 1.00 88.81 219 GLU A N 1
ATOM 1801 C CA . GLU A 1 219 ? 12.161 -15.718 -12.631 1.00 88.81 219 GLU A CA 1
ATOM 1802 C C . GLU A 1 219 ? 12.801 -15.478 -11.252 1.00 88.81 219 GLU A C 1
ATOM 1804 O O . GLU A 1 219 ? 12.581 -14.421 -10.659 1.00 88.81 219 GLU A O 1
ATOM 1809 N N . ILE A 1 220 ? 13.630 -16.404 -10.748 1.00 88.38 220 ILE A N 1
ATOM 1810 C CA . ILE A 1 220 ? 14.362 -16.229 -9.479 1.00 88.38 220 ILE A CA 1
ATOM 1811 C C . ILE A 1 220 ? 15.366 -15.075 -9.581 1.00 88.38 220 ILE A C 1
ATOM 1813 O O . ILE A 1 220 ? 15.421 -14.235 -8.678 1.00 88.38 220 ILE A O 1
ATOM 1817 N N . ILE A 1 221 ? 16.138 -15.009 -10.670 1.00 91.25 221 ILE A N 1
ATOM 1818 C CA . ILE A 1 221 ? 17.119 -13.939 -10.914 1.00 91.25 221 ILE A CA 1
ATOM 1819 C C . ILE A 1 221 ? 16.411 -12.586 -11.001 1.00 91.25 221 ILE A C 1
ATOM 1821 O O . ILE A 1 221 ? 16.797 -11.638 -10.316 1.00 91.25 221 ILE A O 1
ATOM 1825 N N . VAL A 1 222 ? 15.333 -12.493 -11.782 1.00 92.00 222 VAL A N 1
ATOM 1826 C CA . VAL A 1 222 ? 14.547 -11.257 -11.919 1.00 92.00 222 VAL A CA 1
ATOM 1827 C C . VAL A 1 222 ? 13.970 -10.829 -10.571 1.00 92.00 222 VAL A C 1
ATOM 1829 O O . VAL A 1 222 ? 14.120 -9.671 -10.188 1.00 92.00 222 VAL A O 1
ATOM 1832 N N . ALA A 1 223 ? 13.387 -11.761 -9.813 1.00 87.94 223 ALA A N 1
ATOM 1833 C CA . ALA A 1 223 ? 12.849 -11.502 -8.479 1.00 87.94 223 ALA A CA 1
ATOM 1834 C C . ALA A 1 223 ? 13.911 -11.023 -7.479 1.00 87.94 223 ALA A C 1
ATOM 1836 O O . ALA A 1 223 ? 13.597 -10.295 -6.537 1.00 87.94 223 ALA A O 1
ATOM 1837 N N . LYS A 1 224 ? 15.158 -11.479 -7.637 1.00 90.81 224 LYS A N 1
ATOM 1838 C CA . LYS A 1 224 ? 16.262 -11.141 -6.738 1.00 90.81 224 LYS A CA 1
ATOM 1839 C C . LYS A 1 224 ? 16.884 -9.789 -7.070 1.00 90.81 224 LYS A C 1
ATOM 1841 O O . LYS A 1 224 ? 17.124 -9.016 -6.149 1.00 90.81 224 LYS A O 1
ATOM 1846 N N . TYR A 1 225 ? 17.140 -9.528 -8.349 1.00 93.44 225 TYR A N 1
ATOM 1847 C CA . TYR A 1 225 ? 18.025 -8.438 -8.760 1.00 93.44 225 TYR A CA 1
ATOM 1848 C C . TYR A 1 225 ? 17.321 -7.327 -9.548 1.00 93.44 225 TYR A C 1
ATOM 1850 O O . TYR A 1 225 ? 17.765 -6.185 -9.495 1.00 93.44 225 TYR A O 1
ATOM 1858 N N . CYS A 1 226 ? 16.202 -7.600 -10.228 1.00 94.00 226 CYS A N 1
ATOM 1859 C CA . CYS A 1 226 ? 15.441 -6.601 -10.994 1.00 94.00 226 CYS A CA 1
ATOM 1860 C C . CYS A 1 226 ? 14.341 -5.958 -10.126 1.00 94.00 226 CYS A C 1
ATOM 1862 O O . CYS A 1 226 ? 13.138 -6.113 -10.362 1.00 94.00 226 CYS A O 1
ATOM 1864 N N . THR A 1 227 ? 14.766 -5.289 -9.053 1.00 91.06 227 THR A N 1
ATOM 1865 C CA . THR A 1 227 ? 13.878 -4.693 -8.043 1.00 91.06 227 THR A CA 1
ATOM 1866 C C . THR A 1 227 ? 13.351 -3.320 -8.476 1.00 91.06 227 THR A C 1
ATOM 1868 O O . THR A 1 227 ? 13.979 -2.649 -9.294 1.00 91.06 227 THR A O 1
ATOM 1871 N N . ASN A 1 228 ? 12.222 -2.871 -7.904 1.00 88.81 228 ASN A N 1
ATOM 1872 C CA . ASN A 1 228 ? 11.708 -1.515 -8.156 1.00 88.81 228 ASN A CA 1
ATOM 1873 C C . ASN A 1 228 ? 12.761 -0.435 -7.850 1.00 88.81 228 ASN A C 1
ATOM 1875 O O . ASN A 1 228 ? 13.044 0.323 -8.765 1.00 88.81 228 ASN A O 1
ATOM 1879 N N . PRO A 1 229 ? 13.450 -0.424 -6.683 1.00 88.62 229 PRO A N 1
ATOM 1880 C CA . PRO A 1 229 ? 14.473 0.589 -6.408 1.00 88.62 229 PRO A CA 1
ATOM 1881 C C . PRO A 1 229 ? 15.605 0.624 -7.439 1.00 88.62 229 PRO A C 1
ATOM 1883 O O . PRO A 1 229 ? 16.101 1.696 -7.771 1.00 88.62 229 PRO A O 1
ATOM 1886 N N . ARG A 1 230 ? 16.007 -0.539 -7.976 1.00 93.88 230 ARG A N 1
ATOM 1887 C CA . ARG A 1 230 ? 17.016 -0.595 -9.043 1.00 93.88 230 ARG A CA 1
ATOM 1888 C C . ARG A 1 230 ? 16.484 0.030 -10.334 1.00 93.88 230 ARG A C 1
ATOM 1890 O O . ARG A 1 230 ? 17.213 0.760 -10.994 1.00 93.88 230 ARG A O 1
ATOM 1897 N N . ILE A 1 231 ? 15.229 -0.236 -10.696 1.00 95.50 231 ILE A N 1
ATOM 1898 C CA . ILE A 1 231 ? 14.604 0.359 -11.884 1.00 95.50 231 ILE A CA 1
ATOM 1899 C C . ILE A 1 231 ? 14.390 1.868 -11.688 1.00 95.50 231 ILE A C 1
ATOM 1901 O O . ILE A 1 231 ? 14.752 2.630 -12.578 1.00 95.50 231 ILE A O 1
ATOM 1905 N N . ASP A 1 232 ? 13.886 2.298 -10.529 1.00 90.94 232 ASP A N 1
ATOM 1906 C CA . ASP A 1 232 ? 13.664 3.706 -10.180 1.00 90.94 232 ASP A CA 1
ATOM 1907 C C . ASP A 1 232 ? 14.974 4.504 -10.245 1.00 90.94 232 ASP A C 1
ATOM 1909 O O . ASP A 1 232 ? 15.018 5.546 -10.893 1.00 90.94 232 ASP A O 1
ATOM 1913 N N . LYS A 1 233 ? 16.079 3.968 -9.695 1.00 92.88 233 LYS A N 1
ATOM 1914 C CA . LYS A 1 233 ? 17.433 4.548 -9.817 1.00 92.88 233 LYS A CA 1
ATOM 1915 C C . LYS A 1 233 ? 17.790 4.863 -11.273 1.00 92.88 233 LYS A C 1
ATOM 1917 O O . LYS A 1 233 ? 18.332 5.926 -11.561 1.00 92.88 233 LYS A O 1
ATOM 1922 N N . TRP A 1 234 ? 17.502 3.944 -12.194 1.00 97.12 234 TRP A N 1
ATOM 1923 C CA . TRP A 1 234 ? 17.789 4.147 -13.615 1.00 97.12 234 TRP A CA 1
ATOM 1924 C C . TRP A 1 234 ? 16.781 5.054 -14.316 1.00 97.12 234 TRP A C 1
ATOM 1926 O O . TRP A 1 234 ? 17.168 5.731 -15.261 1.00 97.12 234 TRP A O 1
ATOM 1936 N N . ILE A 1 235 ? 15.525 5.108 -13.864 1.00 95.19 235 ILE A N 1
ATOM 1937 C CA . ILE A 1 235 ? 14.566 6.116 -14.332 1.00 95.19 235 ILE A CA 1
ATOM 1938 C C . ILE A 1 235 ? 15.081 7.513 -13.972 1.00 95.19 235 ILE A C 1
ATOM 1940 O O . ILE A 1 235 ? 15.199 8.340 -14.869 1.00 95.19 235 ILE A O 1
ATOM 1944 N N . PHE A 1 236 ? 15.457 7.753 -12.711 1.00 90.88 236 PHE A N 1
ATOM 1945 C CA . PHE A 1 236 ? 15.996 9.046 -12.272 1.00 90.88 236 PHE A CA 1
ATOM 1946 C C . PHE A 1 236 ? 17.270 9.420 -13.020 1.00 90.88 236 PHE A C 1
ATOM 1948 O O . PHE A 1 236 ? 17.352 10.508 -13.571 1.00 90.88 236 PHE A O 1
ATOM 1955 N N . LYS A 1 237 ? 18.205 8.479 -13.174 1.00 94.31 237 LYS A N 1
ATOM 1956 C CA . LYS A 1 237 ? 19.419 8.736 -13.951 1.00 94.31 237 LYS A CA 1
ATOM 1957 C C . LYS A 1 237 ? 19.128 9.108 -15.409 1.00 94.31 237 LYS A C 1
ATOM 1959 O O . LYS A 1 237 ? 19.775 9.990 -15.951 1.00 94.31 237 LYS A O 1
ATOM 1964 N N . LEU A 1 238 ? 18.153 8.459 -16.052 1.00 96.25 238 LEU A N 1
ATOM 1965 C CA . LEU A 1 238 ? 17.759 8.829 -17.414 1.00 96.25 238 LEU A CA 1
ATOM 1966 C C . LEU A 1 238 ? 17.125 10.227 -17.462 1.00 96.25 238 LEU A C 1
ATOM 1968 O O . LEU A 1 238 ? 17.328 10.931 -18.445 1.00 96.25 238 LEU A O 1
ATOM 1972 N N . ILE A 1 239 ? 16.387 10.635 -16.426 1.00 93.44 239 ILE A N 1
ATOM 1973 C CA . ILE A 1 239 ? 15.879 12.009 -16.300 1.00 93.44 239 ILE A CA 1
ATOM 1974 C C . ILE A 1 239 ? 17.043 12.999 -16.195 1.00 93.44 239 ILE A C 1
ATOM 1976 O O . ILE A 1 239 ? 17.064 13.974 -16.942 1.00 93.44 239 ILE A O 1
ATOM 1980 N N . ASP A 1 240 ? 18.030 12.712 -15.344 1.00 92.12 240 ASP A N 1
ATOM 1981 C CA . ASP A 1 240 ? 19.234 13.539 -15.179 1.00 92.12 240 ASP A CA 1
ATOM 1982 C C . ASP A 1 240 ? 20.047 13.636 -16.482 1.00 92.12 240 ASP A C 1
ATOM 1984 O O . ASP A 1 240 ? 20.589 14.691 -16.809 1.00 92.12 240 ASP A O 1
ATOM 1988 N N . ASP A 1 241 ? 20.065 12.560 -17.275 1.00 94.19 241 ASP A N 1
ATOM 1989 C CA . ASP A 1 241 ? 20.673 12.508 -18.611 1.00 94.19 241 ASP A CA 1
ATOM 1990 C C . ASP A 1 241 ? 19.829 13.244 -19.688 1.00 94.19 241 ASP A C 1
ATOM 1992 O O . ASP A 1 241 ? 20.181 13.246 -20.871 1.00 94.19 241 ASP A O 1
ATOM 1996 N N . GLY A 1 242 ? 18.715 13.882 -19.307 1.00 93.12 242 GLY A N 1
ATOM 1997 C CA . GLY A 1 242 ? 17.873 14.717 -20.171 1.00 93.12 242 GLY A CA 1
ATOM 1998 C C . GLY A 1 242 ? 16.702 13.995 -20.845 1.00 93.12 242 GLY A C 1
ATOM 1999 O O . GLY A 1 242 ? 16.060 14.562 -21.733 1.00 93.12 242 GLY A O 1
ATOM 2000 N N . HIS A 1 243 ? 16.397 12.751 -20.468 1.00 94.38 243 HIS A N 1
ATOM 2001 C CA . HIS A 1 243 ? 15.222 12.050 -20.983 1.00 94.38 243 HIS A CA 1
ATOM 2002 C C . HIS A 1 243 ? 13.949 12.452 -20.229 1.00 94.38 243 HIS A C 1
ATOM 2004 O O . HIS A 1 243 ? 13.867 12.379 -19.009 1.00 94.38 243 HIS A O 1
ATOM 2010 N N . GLU A 1 244 ? 12.886 12.770 -20.962 1.00 93.75 244 GLU A N 1
ATOM 2011 C CA . GLU A 1 244 ? 11.573 13.011 -20.356 1.00 93.75 244 GLU A CA 1
ATOM 2012 C C . GLU A 1 244 ? 10.968 11.726 -19.761 1.00 93.75 244 GLU A C 1
ATOM 2014 O O . GLU A 1 244 ? 11.082 10.643 -20.350 1.00 93.75 244 GLU A O 1
ATOM 2019 N N . LEU A 1 245 ? 10.250 11.855 -18.637 1.00 93.44 245 LEU A N 1
ATOM 2020 C CA . LEU A 1 245 ? 9.517 10.762 -17.988 1.00 93.44 245 LEU A CA 1
ATOM 2021 C C . LEU A 1 245 ? 8.299 10.336 -18.826 1.00 93.44 245 LEU A C 1
ATOM 2023 O O . LEU A 1 245 ? 7.160 10.733 -18.594 1.00 93.44 245 LEU A O 1
ATOM 2027 N N . GLN A 1 246 ? 8.550 9.500 -19.828 1.00 94.94 246 GLN A N 1
ATOM 2028 C CA . GLN A 1 246 ? 7.538 9.000 -20.752 1.00 94.94 246 GLN A CA 1
ATOM 2029 C C . GLN A 1 246 ? 7.874 7.595 -21.251 1.00 94.94 246 GLN A C 1
ATOM 2031 O O . GLN A 1 246 ? 8.991 7.098 -21.114 1.00 94.94 246 GLN A O 1
ATOM 2036 N N . MET A 1 247 ? 6.909 6.953 -21.915 1.00 96.31 247 MET A N 1
ATOM 2037 C CA . MET A 1 247 ? 7.063 5.587 -22.427 1.00 96.31 247 MET A CA 1
ATOM 2038 C C . MET A 1 247 ? 8.260 5.400 -23.371 1.00 96.31 247 MET A C 1
ATOM 2040 O O . MET A 1 247 ? 8.792 4.292 -23.458 1.00 96.31 247 MET A O 1
ATOM 2044 N N . LYS A 1 248 ? 8.724 6.468 -24.035 1.00 96.25 248 LYS A N 1
ATOM 2045 C CA . LYS A 1 248 ? 9.922 6.454 -24.886 1.00 96.25 248 LYS A CA 1
ATOM 2046 C C . LYS A 1 248 ? 11.191 6.032 -24.128 1.00 96.25 248 LYS A C 1
ATOM 2048 O O . LYS A 1 248 ? 12.068 5.427 -24.739 1.00 96.25 248 LYS A O 1
ATOM 2053 N N . MET A 1 249 ? 11.255 6.214 -22.802 1.00 96.56 249 MET A N 1
ATOM 2054 C CA . MET A 1 249 ? 12.356 5.715 -21.960 1.00 96.56 249 MET A CA 1
ATOM 2055 C C . MET A 1 249 ? 12.582 4.201 -22.079 1.00 96.56 249 MET A C 1
ATOM 2057 O O . MET A 1 249 ? 13.697 3.730 -21.855 1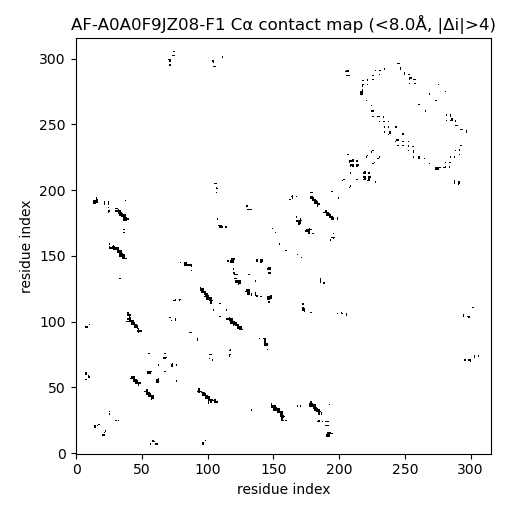.00 96.56 249 MET A O 1
ATOM 2061 N N . MET A 1 250 ? 11.573 3.423 -22.493 1.00 97.81 250 MET A N 1
ATOM 2062 C CA . MET A 1 250 ? 11.721 1.983 -22.744 1.00 97.81 250 MET A CA 1
ATOM 2063 C C . MET A 1 250 ? 12.748 1.637 -23.831 1.00 97.81 250 MET A C 1
ATOM 2065 O O . MET A 1 250 ? 13.170 0.486 -23.904 1.00 97.81 250 MET A O 1
ATOM 2069 N N . GLN A 1 251 ? 13.175 2.606 -24.647 1.00 96.88 251 GLN A N 1
ATOM 2070 C CA . GLN A 1 251 ? 14.269 2.437 -25.608 1.00 96.88 251 GLN A CA 1
ATOM 2071 C C . GLN A 1 251 ? 15.637 2.253 -24.925 1.00 96.88 251 GLN A C 1
ATOM 2073 O O . GLN A 1 251 ? 16.530 1.644 -25.511 1.00 96.88 251 GLN A O 1
ATOM 2078 N N . HIS A 1 252 ? 15.793 2.735 -23.687 1.00 97.38 252 HIS A N 1
ATOM 2079 C CA . HIS A 1 252 ? 17.070 2.753 -22.965 1.00 97.38 252 HIS A CA 1
ATOM 2080 C C . HIS A 1 252 ? 17.008 1.987 -21.637 1.00 97.38 252 HIS A C 1
ATOM 2082 O O . HIS A 1 252 ? 17.927 1.229 -21.313 1.00 97.38 252 HIS A O 1
ATOM 2088 N N . LEU A 1 253 ? 15.905 2.132 -20.896 1.00 97.94 253 LEU A N 1
ATOM 2089 C CA . LEU A 1 253 ? 15.756 1.643 -19.525 1.00 97.94 253 LEU A CA 1
ATOM 2090 C C . LEU A 1 253 ? 16.024 0.131 -19.365 1.00 97.94 253 LEU A C 1
ATOM 2092 O O . LEU A 1 253 ? 16.854 -0.220 -18.525 1.00 97.94 253 LEU A O 1
ATOM 2096 N N . PRO A 1 254 ? 15.427 -0.789 -20.156 1.00 98.06 254 PRO A N 1
ATOM 2097 C CA . PRO A 1 254 ? 15.671 -2.224 -19.987 1.00 98.06 254 PRO A CA 1
ATOM 2098 C C . PRO A 1 254 ? 17.133 -2.617 -20.179 1.00 98.06 254 PRO A C 1
ATOM 2100 O O . PRO A 1 254 ? 17.655 -3.454 -19.446 1.00 98.06 254 PRO A O 1
ATOM 2103 N N . THR A 1 255 ? 17.801 -2.013 -21.164 1.00 97.81 255 THR A N 1
ATOM 2104 C CA . THR A 1 255 ? 19.208 -2.291 -21.455 1.00 97.81 255 THR A CA 1
ATOM 2105 C C . THR A 1 255 ? 20.107 -1.774 -20.342 1.00 97.81 255 THR A C 1
ATOM 2107 O O . THR A 1 255 ? 21.046 -2.473 -19.966 1.00 97.81 255 THR A O 1
ATOM 2110 N N . ALA A 1 256 ? 19.817 -0.588 -19.806 1.00 97.75 256 ALA A N 1
ATOM 2111 C CA . ALA A 1 256 ? 20.557 -0.015 -18.691 1.00 97.75 256 ALA A CA 1
ATOM 2112 C C . ALA A 1 256 ? 20.437 -0.889 -17.432 1.00 97.75 256 ALA A C 1
ATOM 2114 O O . ALA A 1 256 ? 21.452 -1.341 -16.908 1.00 97.75 256 ALA A O 1
ATOM 2115 N N . VAL A 1 257 ? 19.208 -1.245 -17.037 1.00 98.06 257 VAL A N 1
ATOM 2116 C CA . VAL A 1 257 ? 18.955 -2.124 -15.881 1.00 98.06 257 VAL A CA 1
ATOM 2117 C C . VAL A 1 257 ? 19.574 -3.509 -16.080 1.00 98.06 257 VAL A C 1
ATOM 2119 O O . VAL A 1 257 ? 20.177 -4.053 -15.162 1.00 98.06 257 VAL A O 1
ATOM 2122 N N . TYR A 1 258 ? 19.465 -4.099 -17.274 1.00 97.69 258 TYR A N 1
ATOM 2123 C CA . TYR A 1 258 ? 20.075 -5.402 -17.544 1.00 97.69 258 TYR A CA 1
ATOM 2124 C C . TYR A 1 258 ? 21.603 -5.359 -17.413 1.00 97.69 258 TYR A C 1
ATOM 2126 O O . TYR A 1 258 ? 22.187 -6.254 -16.806 1.00 97.69 258 TYR A O 1
ATOM 2134 N N . LYS A 1 259 ? 22.256 -4.331 -17.974 1.00 97.25 259 LYS A N 1
ATOM 2135 C CA . LYS A 1 259 ? 23.712 -4.156 -17.863 1.00 97.25 259 LYS A CA 1
ATOM 2136 C C . LYS A 1 259 ? 24.140 -3.987 -16.408 1.00 97.25 259 LYS A C 1
ATOM 2138 O O . LYS A 1 259 ? 25.082 -4.648 -15.999 1.00 97.25 259 LYS A O 1
ATOM 2143 N N . ASP A 1 260 ? 23.416 -3.175 -15.649 1.00 97.81 260 ASP A N 1
ATOM 2144 C CA . ASP A 1 260 ? 23.642 -2.938 -14.222 1.00 97.81 260 ASP A CA 1
ATOM 2145 C C . ASP A 1 260 ? 23.550 -4.237 -13.402 1.00 97.81 260 ASP A C 1
ATOM 2147 O O . ASP A 1 260 ? 24.466 -4.549 -12.648 1.00 97.81 260 ASP A O 1
ATOM 2151 N N . ILE A 1 261 ? 22.528 -5.073 -13.640 1.00 96.75 261 ILE A N 1
ATOM 2152 C CA . ILE A 1 261 ? 22.418 -6.398 -13.000 1.00 96.75 261 ILE A CA 1
ATOM 2153 C C . ILE A 1 261 ? 23.610 -7.290 -13.372 1.00 96.75 261 ILE A C 1
ATOM 2155 O O . ILE A 1 261 ? 24.189 -7.934 -12.505 1.00 96.75 261 ILE A O 1
ATOM 2159 N N . MET A 1 262 ? 23.988 -7.356 -14.652 1.00 95.88 262 MET A N 1
ATOM 2160 C CA . MET A 1 262 ? 25.117 -8.193 -15.080 1.00 95.88 262 MET A CA 1
ATOM 2161 C C . MET A 1 262 ? 26.465 -7.684 -14.548 1.00 95.88 262 MET A C 1
ATOM 2163 O O . MET A 1 262 ? 27.369 -8.486 -14.342 1.00 95.88 262 MET A O 1
ATOM 2167 N N . GLN A 1 263 ? 26.614 -6.375 -14.340 1.00 96.19 263 GLN A N 1
ATOM 2168 C CA . GLN A 1 263 ? 27.832 -5.771 -13.801 1.00 96.19 263 GLN A CA 1
ATOM 2169 C C . GLN A 1 263 ? 27.968 -6.001 -12.297 1.00 96.19 263 GLN A C 1
ATOM 2171 O O . GLN A 1 263 ? 29.038 -6.402 -11.851 1.00 96.19 263 GLN A O 1
ATOM 2176 N N . GLU A 1 264 ? 26.904 -5.772 -11.527 1.00 95.12 264 GLU A N 1
ATOM 2177 C CA . GLU A 1 264 ? 26.952 -5.897 -10.067 1.00 95.12 264 GLU A CA 1
ATOM 2178 C C . GLU A 1 264 ? 26.841 -7.357 -9.601 1.00 95.12 264 GLU A C 1
ATOM 2180 O O . GLU A 1 264 ? 27.539 -7.769 -8.681 1.00 95.12 264 GLU A O 1
ATOM 2185 N N . GLU A 1 265 ? 26.005 -8.161 -10.262 1.00 95.31 265 GLU A N 1
ATOM 2186 C CA . GLU A 1 265 ? 25.586 -9.483 -9.768 1.00 95.31 265 GLU A CA 1
ATOM 2187 C C . GLU A 1 265 ? 26.048 -10.627 -10.685 1.00 95.31 265 GLU A C 1
ATOM 2189 O O . GLU A 1 265 ? 25.788 -11.803 -10.422 1.00 95.31 265 GLU A O 1
ATOM 2194 N N . GLY A 1 266 ? 26.733 -10.307 -11.788 1.00 92.00 266 GLY A N 1
ATOM 2195 C CA . GLY A 1 266 ? 27.089 -11.267 -12.832 1.00 92.00 266 GLY A CA 1
ATOM 2196 C C . GLY A 1 266 ? 27.950 -12.426 -12.340 1.00 92.00 266 GLY A C 1
ATOM 2197 O O . GLY A 1 266 ? 27.744 -13.551 -12.785 1.00 92.00 266 GLY A O 1
ATOM 2198 N N . GLN A 1 267 ? 28.869 -12.186 -11.398 1.00 93.12 267 GLN A N 1
ATOM 2199 C CA . GLN A 1 267 ? 29.672 -13.258 -10.801 1.00 93.12 267 GLN A CA 1
ATOM 2200 C C . GLN A 1 267 ? 28.805 -14.227 -9.994 1.00 93.12 267 GLN A C 1
ATOM 2202 O O . GLN A 1 267 ? 28.896 -15.435 -10.199 1.00 93.12 267 GLN A O 1
ATOM 2207 N N . GLU A 1 268 ? 27.927 -13.723 -9.121 1.00 92.12 268 GLU A N 1
ATOM 2208 C CA . GLU A 1 268 ? 27.037 -14.584 -8.334 1.00 92.12 268 GLU A CA 1
ATOM 2209 C C . GLU A 1 268 ? 26.113 -15.394 -9.252 1.00 92.12 268 GLU A C 1
ATOM 2211 O O . GLU A 1 268 ? 25.916 -16.591 -9.048 1.00 92.12 268 GLU A O 1
ATOM 2216 N N . ILE A 1 269 ? 25.593 -14.756 -10.302 1.00 91.50 269 ILE A N 1
ATOM 2217 C CA . ILE A 1 269 ? 24.758 -15.400 -11.314 1.00 91.50 269 ILE A CA 1
ATOM 2218 C C . ILE A 1 269 ? 25.547 -16.487 -12.065 1.00 91.50 269 ILE A C 1
ATOM 2220 O O . ILE A 1 269 ? 25.041 -17.597 -12.225 1.00 91.50 269 ILE A O 1
ATOM 2224 N N . LEU A 1 270 ? 26.784 -16.206 -12.485 1.00 89.75 270 LEU A N 1
ATOM 2225 C CA . LEU A 1 270 ? 27.631 -17.132 -13.246 1.00 89.75 270 LEU A CA 1
ATOM 2226 C C . LEU A 1 270 ? 28.039 -18.369 -12.436 1.00 89.75 270 LEU A C 1
ATOM 2228 O O . LEU A 1 270 ? 28.068 -19.468 -12.979 1.00 89.75 270 LEU A O 1
ATOM 2232 N N . PHE A 1 271 ? 28.343 -18.197 -11.147 1.00 91.75 271 PHE A N 1
ATOM 2233 C CA . PHE A 1 271 ? 28.724 -19.293 -10.248 1.00 91.75 271 PHE A CA 1
ATOM 2234 C C . PHE A 1 271 ? 27.528 -19.961 -9.554 1.00 91.75 271 PHE A C 1
ATOM 2236 O O . PHE A 1 271 ? 27.703 -20.862 -8.729 1.00 91.75 271 PHE A O 1
ATOM 2243 N N . SER A 1 272 ? 26.304 -19.539 -9.871 1.00 90.00 272 SER A N 1
ATOM 2244 C CA . SER A 1 272 ? 25.095 -20.175 -9.359 1.00 90.00 272 SER A CA 1
ATOM 2245 C C . SER A 1 272 ? 24.831 -21.530 -10.028 1.00 90.00 272 SER A C 1
ATOM 2247 O O . SER A 1 272 ? 25.380 -21.863 -11.075 1.00 90.00 272 SER A O 1
ATOM 2249 N N . LYS A 1 273 ? 23.929 -22.319 -9.436 1.00 91.00 273 LYS A N 1
ATOM 2250 C CA . LYS A 1 273 ? 23.423 -23.566 -10.039 1.00 91.00 273 LYS A CA 1
ATOM 2251 C C . LYS A 1 273 ? 22.262 -23.327 -11.014 1.00 91.00 273 LYS A C 1
ATOM 2253 O O . LYS A 1 273 ? 21.591 -24.283 -11.393 1.00 91.00 273 LYS A O 1
ATOM 2258 N N . PHE A 1 274 ? 21.981 -22.071 -11.357 1.00 89.69 274 PHE A N 1
ATOM 2259 C CA . PHE A 1 274 ? 20.833 -21.703 -12.174 1.00 89.69 274 PHE A CA 1
ATOM 2260 C C . PHE A 1 274 ? 21.051 -22.056 -13.649 1.00 89.69 274 PHE A C 1
ATOM 2262 O O . PHE A 1 274 ? 22.090 -21.756 -14.235 1.00 89.69 274 PHE A O 1
ATOM 2269 N N . ALA A 1 275 ? 20.033 -22.644 -14.273 1.00 91.38 275 ALA A N 1
ATOM 2270 C CA . ALA A 1 275 ? 19.949 -22.840 -15.710 1.00 91.38 275 ALA A CA 1
ATOM 2271 C C . ALA A 1 275 ? 19.381 -21.571 -16.364 1.00 91.38 275 ALA A C 1
ATOM 2273 O O . ALA A 1 275 ? 18.170 -21.344 -16.391 1.00 91.38 275 ALA A O 1
ATOM 2274 N N . ILE A 1 276 ? 20.270 -20.722 -16.882 1.00 91.50 276 ILE A N 1
ATOM 2275 C CA . ILE A 1 276 ? 19.905 -19.380 -17.349 1.00 91.50 276 ILE A CA 1
ATOM 2276 C C . ILE A 1 276 ? 19.693 -19.361 -18.857 1.00 91.50 276 ILE A C 1
ATOM 2278 O O . ILE A 1 276 ? 20.599 -19.641 -19.640 1.00 91.50 276 ILE A O 1
ATOM 2282 N N . ASN A 1 277 ? 18.514 -18.907 -19.274 1.00 94.31 277 ASN A N 1
ATOM 2283 C CA . ASN A 1 277 ? 18.275 -18.506 -20.656 1.00 94.31 277 ASN A CA 1
ATOM 2284 C C . ASN A 1 277 ? 18.387 -16.979 -20.767 1.00 94.31 277 ASN A C 1
ATOM 2286 O O . ASN A 1 277 ? 17.465 -16.258 -20.387 1.00 94.31 277 ASN A O 1
ATOM 2290 N N . PHE A 1 278 ? 19.494 -16.468 -21.311 1.00 93.19 278 PHE A N 1
ATOM 2291 C CA . PHE A 1 278 ? 19.744 -15.022 -21.390 1.00 93.19 278 PHE A CA 1
ATOM 2292 C C . PHE A 1 278 ? 18.753 -14.254 -22.274 1.00 93.19 278 PHE A C 1
ATOM 2294 O O . PHE A 1 278 ? 18.485 -13.079 -22.018 1.00 93.19 278 PHE A O 1
ATOM 2301 N N . GLN A 1 279 ? 18.200 -14.885 -23.313 1.00 94.38 279 GLN A N 1
ATOM 2302 C CA . GLN A 1 279 ? 17.196 -14.246 -24.165 1.00 94.38 279 GLN A CA 1
ATOM 2303 C C . GLN A 1 279 ? 15.894 -14.035 -23.389 1.00 94.38 279 GLN A C 1
ATOM 2305 O O . GLN A 1 279 ? 15.323 -12.942 -23.409 1.00 94.38 279 GLN A O 1
ATOM 2310 N N . ASP A 1 280 ? 15.455 -15.059 -22.663 1.00 93.50 280 ASP A N 1
ATOM 2311 C CA . ASP A 1 280 ? 14.273 -14.964 -21.818 1.00 93.50 280 ASP A CA 1
ATOM 2312 C C . ASP A 1 280 ? 14.506 -14.034 -20.613 1.00 93.50 280 ASP A C 1
ATOM 2314 O O . ASP A 1 280 ? 13.652 -13.201 -20.316 1.00 93.50 280 ASP A O 1
ATOM 2318 N N . LEU A 1 281 ? 15.696 -14.045 -20.003 1.00 93.88 281 LEU A N 1
ATOM 2319 C CA . LEU A 1 281 ? 16.045 -13.126 -18.915 1.00 93.88 281 LEU A CA 1
ATOM 2320 C C . LEU A 1 281 ? 15.906 -11.657 -19.349 1.00 93.88 281 LEU A C 1
ATOM 2322 O O . LEU A 1 281 ? 15.255 -10.868 -18.663 1.00 93.88 281 LEU A O 1
ATOM 2326 N N . LYS A 1 282 ? 16.435 -11.289 -20.526 1.00 95.50 282 LYS A N 1
ATOM 2327 C CA . LYS A 1 282 ? 16.275 -9.934 -21.095 1.00 95.50 282 LYS A CA 1
ATOM 2328 C C . LYS A 1 282 ? 14.805 -9.569 -21.308 1.00 95.50 282 LYS A C 1
ATOM 2330 O O . LYS A 1 282 ? 14.395 -8.441 -21.019 1.00 95.50 282 LYS A O 1
ATOM 2335 N N . LYS A 1 283 ? 13.996 -10.517 -21.791 1.00 94.81 283 LYS A N 1
ATOM 2336 C CA . LYS A 1 283 ? 12.553 -10.328 -21.991 1.00 94.81 283 LYS A CA 1
ATOM 2337 C C . LYS A 1 283 ? 11.832 -10.086 -20.664 1.00 94.81 283 LYS A C 1
ATOM 2339 O O . LYS A 1 283 ? 10.990 -9.191 -20.587 1.00 94.81 283 LYS A O 1
ATOM 2344 N N . GLN A 1 284 ? 12.168 -10.841 -19.620 1.00 93.31 284 GLN A N 1
ATOM 2345 C CA . GLN A 1 284 ? 11.587 -10.663 -18.290 1.00 93.31 284 GLN A CA 1
ATOM 2346 C C . GLN A 1 284 ? 12.001 -9.327 -17.649 1.00 93.31 284 GLN A C 1
ATOM 2348 O O . GLN A 1 284 ? 11.131 -8.615 -17.150 1.00 93.31 284 GLN A O 1
ATOM 2353 N N . VAL A 1 285 ? 13.275 -8.925 -17.748 1.00 95.56 285 VAL A N 1
ATOM 2354 C CA . VAL A 1 285 ? 13.743 -7.597 -17.299 1.00 95.56 285 VAL A CA 1
ATOM 2355 C C . VAL A 1 285 ? 12.992 -6.478 -18.025 1.00 95.56 285 VAL A C 1
ATOM 2357 O O . VAL A 1 285 ? 12.481 -5.563 -17.388 1.00 95.56 285 VAL A O 1
ATOM 2360 N N . THR A 1 286 ? 12.817 -6.590 -19.345 1.00 96.44 286 THR A N 1
ATOM 2361 C CA . THR A 1 286 ? 12.056 -5.605 -20.135 1.00 96.44 286 THR A CA 1
ATOM 2362 C C . THR A 1 286 ? 10.615 -5.467 -19.647 1.00 96.44 286 THR A C 1
ATOM 2364 O O . THR A 1 286 ? 10.119 -4.353 -19.484 1.00 96.44 286 THR A O 1
ATOM 2367 N N . ARG A 1 287 ? 9.939 -6.589 -19.368 1.00 93.50 287 ARG A N 1
ATOM 2368 C CA . ARG A 1 287 ? 8.575 -6.584 -18.814 1.00 93.50 287 ARG A CA 1
ATOM 2369 C C . ARG A 1 287 ? 8.516 -5.903 -17.445 1.00 93.50 287 ARG A C 1
ATOM 2371 O O . ARG A 1 287 ? 7.588 -5.137 -17.199 1.00 93.50 287 ARG A O 1
ATOM 2378 N N . ARG A 1 288 ? 9.512 -6.130 -16.583 1.00 92.81 288 ARG A N 1
ATOM 2379 C CA . ARG A 1 288 ? 9.609 -5.473 -15.271 1.00 92.81 288 ARG A CA 1
ATOM 2380 C C . ARG A 1 288 ? 9.829 -3.968 -15.387 1.00 92.81 288 ARG A C 1
ATOM 2382 O O . ARG A 1 288 ? 9.090 -3.217 -14.759 1.00 92.81 288 ARG A O 1
ATOM 2389 N N . CYS A 1 289 ? 10.757 -3.529 -16.237 1.00 95.81 289 CYS A N 1
ATOM 2390 C CA . CYS A 1 289 ? 10.975 -2.106 -16.505 1.00 95.81 289 CYS A CA 1
ATOM 2391 C C . CYS A 1 289 ? 9.704 -1.419 -17.019 1.00 95.81 289 CYS A C 1
ATOM 2393 O O . CYS A 1 289 ? 9.364 -0.339 -16.549 1.00 95.81 289 CYS A O 1
ATOM 2395 N N . LEU A 1 290 ? 8.962 -2.071 -17.923 1.00 94.75 290 LEU A N 1
ATOM 2396 C CA . LEU A 1 290 ? 7.689 -1.556 -18.432 1.00 94.75 290 LEU A CA 1
ATOM 2397 C C . LEU A 1 290 ? 6.653 -1.358 -17.319 1.00 94.75 290 LEU A C 1
ATOM 2399 O O . LEU A 1 290 ? 5.977 -0.329 -17.289 1.00 94.75 290 LEU A O 1
ATOM 2403 N N . ALA A 1 291 ? 6.502 -2.346 -16.435 1.00 91.06 291 ALA A N 1
ATOM 2404 C CA . ALA A 1 291 ? 5.537 -2.291 -15.341 1.00 91.06 291 ALA A CA 1
ATOM 2405 C C . ALA A 1 291 ? 5.852 -1.143 -14.369 1.00 91.06 291 ALA A C 1
ATOM 2407 O O . ALA A 1 291 ? 4.975 -0.328 -14.085 1.00 91.06 291 ALA A O 1
ATOM 2408 N N . VAL A 1 292 ? 7.112 -1.029 -13.936 1.00 91.00 292 VAL A N 1
ATOM 2409 C CA . VAL A 1 292 ? 7.548 0.026 -13.007 1.00 91.00 292 VAL A CA 1
ATOM 2410 C C . VAL A 1 292 ? 7.461 1.409 -13.654 1.00 91.00 292 VAL A C 1
ATOM 2412 O O . VAL A 1 292 ? 6.890 2.317 -13.060 1.00 91.00 292 VAL A O 1
ATOM 2415 N N . LEU A 1 293 ? 7.905 1.575 -14.904 1.00 93.94 293 LEU A N 1
ATOM 2416 C CA . LEU A 1 293 ? 7.820 2.867 -15.593 1.00 93.94 293 LEU A CA 1
ATOM 2417 C C . LEU A 1 293 ? 6.367 3.357 -15.726 1.00 93.94 293 LEU A C 1
ATOM 2419 O O . LEU A 1 293 ? 6.082 4.526 -15.473 1.00 93.94 293 LEU A O 1
ATOM 2423 N N . LYS A 1 294 ? 5.421 2.468 -16.065 1.00 91.81 294 LYS A N 1
ATOM 2424 C CA . LYS A 1 294 ? 3.985 2.808 -16.098 1.00 91.81 294 LYS A CA 1
ATOM 2425 C C . LYS A 1 294 ? 3.458 3.256 -14.734 1.00 91.81 294 LYS A C 1
ATOM 2427 O O . LYS A 1 294 ? 2.573 4.115 -14.678 1.00 91.81 294 LYS A O 1
ATOM 2432 N N . GLN A 1 295 ? 3.962 2.655 -13.658 1.00 88.62 295 GLN A N 1
ATOM 2433 C CA . GLN A 1 295 ? 3.601 3.020 -12.294 1.00 88.62 295 GLN A CA 1
ATOM 2434 C C . GLN A 1 295 ? 4.106 4.428 -11.963 1.00 88.62 295 GLN A C 1
ATOM 2436 O O . GLN A 1 295 ? 3.304 5.267 -11.561 1.00 88.62 295 GLN A O 1
ATOM 2441 N N . VAL A 1 296 ? 5.388 4.709 -12.222 1.00 89.50 296 VAL A N 1
ATOM 2442 C CA . VAL A 1 296 ? 6.015 6.016 -11.969 1.00 89.50 296 VAL A CA 1
ATOM 2443 C C . VAL A 1 296 ? 5.335 7.127 -12.774 1.00 89.50 296 VAL A C 1
ATOM 2445 O O . VAL A 1 296 ? 4.913 8.122 -12.191 1.00 89.50 296 VAL A O 1
ATOM 2448 N N . ILE A 1 297 ? 5.122 6.927 -14.083 1.00 91.25 297 ILE A N 1
ATOM 2449 C CA . ILE A 1 297 ? 4.392 7.885 -14.937 1.00 91.25 297 ILE A CA 1
ATOM 2450 C C . ILE A 1 297 ? 2.980 8.135 -14.390 1.00 91.25 297 ILE A C 1
ATOM 2452 O O . ILE A 1 297 ? 2.533 9.276 -14.307 1.00 91.25 297 ILE A O 1
ATOM 2456 N N . GLY A 1 298 ? 2.269 7.067 -14.010 1.00 88.94 298 GLY A N 1
ATOM 2457 C CA . GLY A 1 298 ? 0.914 7.176 -13.474 1.00 88.94 298 GLY A CA 1
ATOM 2458 C C . GLY A 1 298 ? 0.856 7.963 -12.167 1.00 88.94 298 GLY A C 1
ATOM 2459 O O . GLY A 1 298 ? 0.006 8.833 -12.027 1.00 88.94 298 GLY A O 1
ATOM 2460 N N . ASN A 1 299 ? 1.770 7.688 -11.235 1.00 88.25 299 ASN A N 1
ATOM 2461 C CA . ASN A 1 299 ? 1.841 8.394 -9.956 1.00 88.25 299 ASN A CA 1
ATOM 2462 C C . ASN A 1 299 ? 2.214 9.865 -10.126 1.00 88.25 299 ASN A C 1
ATOM 2464 O O . ASN A 1 299 ? 1.610 10.711 -9.473 1.00 88.25 299 ASN A O 1
ATOM 2468 N N . ASN A 1 300 ? 3.141 10.179 -11.034 1.00 86.88 300 ASN A N 1
ATOM 2469 C CA . ASN A 1 300 ? 3.495 11.563 -11.330 1.00 86.88 300 ASN A CA 1
ATOM 2470 C C . ASN A 1 300 ? 2.292 12.345 -11.886 1.00 86.88 300 ASN A C 1
ATOM 2472 O O . ASN A 1 300 ? 1.958 13.415 -11.385 1.00 86.88 300 ASN A O 1
ATOM 2476 N N . ALA A 1 301 ? 1.567 11.760 -12.845 1.00 87.19 301 ALA A N 1
ATOM 2477 C CA . ALA A 1 301 ? 0.373 12.379 -13.418 1.00 87.19 301 ALA A CA 1
ATOM 2478 C C . ALA A 1 301 ? -0.752 12.600 -12.386 1.00 87.19 301 ALA A C 1
ATOM 2480 O O . ALA A 1 301 ? -1.484 13.585 -12.478 1.00 87.19 301 ALA A O 1
ATOM 2481 N N . LEU A 1 302 ? -0.898 11.703 -11.401 1.00 85.81 302 LEU A N 1
ATOM 2482 C CA . LEU A 1 302 ? -1.857 11.874 -10.303 1.00 85.81 302 LEU A CA 1
ATOM 2483 C C . LEU A 1 302 ? -1.498 13.072 -9.420 1.00 85.81 302 LEU A C 1
ATOM 2485 O O . LEU A 1 302 ? -2.363 13.902 -9.150 1.00 85.81 302 LEU A O 1
ATOM 2489 N N . SER A 1 303 ? -0.230 13.193 -9.022 1.00 84.50 303 SER A N 1
ATOM 2490 C CA . SER A 1 303 ? 0.247 14.332 -8.230 1.00 84.50 303 SER A CA 1
ATOM 2491 C C . SER A 1 303 ? 0.050 15.664 -8.964 1.00 84.50 303 SER A C 1
ATOM 2493 O O . SER A 1 303 ? -0.469 16.615 -8.383 1.00 84.50 303 SER A O 1
ATOM 2495 N N . GLU A 1 304 ? 0.382 15.729 -10.257 1.00 85.31 304 GLU A N 1
ATOM 2496 C CA . GLU A 1 304 ? 0.204 16.940 -11.072 1.00 85.31 304 GLU A CA 1
ATOM 2497 C C . GLU A 1 304 ? -1.270 17.349 -11.234 1.00 85.31 304 GLU A C 1
ATOM 2499 O O . GLU A 1 304 ? -1.588 18.541 -11.288 1.00 85.31 304 GLU A O 1
ATOM 2504 N N . LYS A 1 305 ? -2.186 16.375 -11.341 1.00 83.94 305 LYS A N 1
ATOM 2505 C CA . LYS A 1 305 ? -3.626 16.643 -11.465 1.00 83.94 305 LYS A CA 1
ATOM 2506 C C . LYS A 1 305 ? -4.178 17.295 -10.196 1.00 83.94 305 LYS A C 1
ATOM 2508 O O . LYS A 1 305 ? -4.915 18.277 -10.300 1.00 83.94 305 LYS A O 1
ATOM 2513 N N . ASP A 1 306 ? -3.786 16.790 -9.030 1.00 78.62 306 ASP A N 1
ATOM 2514 C CA . ASP A 1 306 ? -4.213 17.333 -7.738 1.00 78.62 306 ASP A CA 1
ATOM 2515 C C . ASP A 1 306 ? -3.638 18.740 -7.504 1.00 78.62 306 ASP A C 1
ATOM 2517 O O . ASP A 1 306 ? -4.352 19.641 -7.072 1.00 78.62 306 ASP A O 1
ATOM 2521 N N . GLU A 1 307 ? -2.379 18.989 -7.885 1.00 80.44 307 GLU A N 1
ATOM 2522 C CA . GLU A 1 307 ? -1.785 20.331 -7.808 1.00 80.44 307 GLU A CA 1
ATOM 2523 C C . GLU A 1 307 ? -2.520 21.364 -8.673 1.00 80.44 307 GLU A C 1
ATOM 2525 O O . GLU A 1 307 ? -2.705 22.505 -8.247 1.00 80.44 307 GLU A O 1
ATOM 2530 N N . LYS A 1 308 ? -2.962 20.979 -9.876 1.00 78.44 308 LYS A N 1
ATOM 2531 C CA . LYS A 1 308 ? -3.762 21.860 -10.741 1.00 78.44 308 LYS A CA 1
ATOM 2532 C C . LYS A 1 308 ? -5.134 22.143 -10.137 1.00 78.44 308 LYS A C 1
ATOM 2534 O O . LYS A 1 308 ? -5.574 23.288 -10.180 1.00 78.44 308 LYS A O 1
ATOM 2539 N N . LYS A 1 309 ? -5.790 21.122 -9.574 1.00 77.12 309 LYS A N 1
ATOM 2540 C CA . LYS A 1 309 ? -7.104 21.261 -8.937 1.00 77.12 309 LYS A CA 1
ATOM 2541 C C . LYS A 1 309 ? -7.057 22.232 -7.752 1.00 77.12 309 LYS A C 1
ATOM 2543 O O . LYS A 1 309 ? -7.865 23.153 -7.725 1.00 77.12 309 LYS A O 1
ATOM 2548 N N . ASN A 1 310 ? -6.076 22.096 -6.857 1.00 73.56 310 ASN A N 1
ATOM 2549 C CA . ASN A 1 310 ? -5.952 22.982 -5.691 1.00 73.56 310 ASN A CA 1
ATOM 2550 C C . ASN A 1 310 ? -5.734 24.449 -6.113 1.00 73.56 310 ASN A C 1
ATOM 2552 O O . ASN A 1 310 ? -6.397 25.338 -5.595 1.00 73.56 310 ASN A O 1
ATOM 2556 N N . LYS A 1 311 ? -4.890 24.712 -7.125 1.00 73.69 311 LYS A N 1
ATOM 2557 C CA . LYS A 1 311 ? -4.675 26.081 -7.644 1.00 73.69 311 LYS A CA 1
ATOM 2558 C C . LYS A 1 311 ? -5.947 26.716 -8.216 1.00 73.69 311 LYS A C 1
ATOM 2560 O O . LYS A 1 311 ? -6.158 27.915 -8.066 1.00 73.69 311 LYS A O 1
ATOM 2565 N N . LEU A 1 312 ? -6.778 25.929 -8.901 1.00 70.25 312 LEU A N 1
ATOM 2566 C CA . LEU A 1 312 ? -8.065 26.391 -9.431 1.00 70.25 312 LEU A CA 1
ATOM 2567 C C . LEU A 1 312 ? -9.042 26.757 -8.306 1.00 70.25 312 LEU A C 1
ATOM 2569 O O . LEU A 1 312 ? -9.735 27.761 -8.426 1.00 70.25 312 LEU A O 1
ATOM 2573 N N . GLU A 1 313 ? -9.073 25.974 -7.227 1.00 73.00 313 GLU A N 1
ATOM 2574 C CA . GLU A 1 313 ? -9.920 26.233 -6.055 1.00 73.00 313 GLU A CA 1
ATOM 2575 C C . GLU A 1 313 ? -9.453 27.459 -5.247 1.00 73.00 313 GLU A C 1
ATOM 2577 O O . GLU A 1 313 ? -10.290 28.177 -4.719 1.00 73.00 313 GLU A O 1
ATOM 2582 N N . GLU A 1 314 ? -8.150 27.761 -5.209 1.00 70.31 314 GLU A N 1
ATOM 2583 C CA . GLU A 1 314 ? -7.595 28.964 -4.555 1.00 70.31 314 GLU A CA 1
ATOM 2584 C C . GLU A 1 314 ? -7.855 30.278 -5.319 1.00 70.31 314 GLU A C 1
ATOM 2586 O O . GLU A 1 314 ? -7.700 31.361 -4.756 1.00 70.31 314 GLU A O 1
ATOM 2591 N N . THR A 1 315 ? -8.212 30.205 -6.607 1.00 67.25 315 THR A N 1
ATOM 2592 C CA . THR A 1 315 ? -8.421 31.389 -7.471 1.00 67.25 315 THR A CA 1
ATOM 2593 C C . THR A 1 315 ? -9.905 31.790 -7.585 1.00 67.25 315 THR A C 1
ATOM 2595 O O . THR A 1 315 ? -10.221 32.773 -8.258 1.00 67.25 315 THR A O 1
ATOM 2598 N N . LEU A 1 316 ? -10.815 31.031 -6.961 1.00 52.25 316 LEU A N 1
ATOM 2599 C CA . LEU A 1 316 ? -12.274 31.229 -6.970 1.00 52.25 316 LEU A CA 1
ATOM 2600 C C . LEU A 1 316 ? -12.777 31.802 -5.640 1.00 52.25 316 LEU A C 1
ATOM 2602 O O . LEU A 1 316 ? -13.740 32.599 -5.698 1.00 52.25 316 LEU A O 1
#

Foldseek 3Di:
DPPPPPDDDADDPAAAPPDPQQVCVLPDQFFKKWKFFDAFAFKKKWAADPVRDIWIDGRPGTDDPCNCCDDLCVQVNVLLVVLQPDADPPDPRRQKMWIWGQRADALDDFLLVPDHRIATEWIAGNVVRAIDDRVVSQVNCVVSRHHHTDGPDMDGSNVDDDDAQVNFDCHPTHGGTGQWMKIDRRVVRHIHIDGHPVNVVSNCLQFNDACVPDPFLLSNLCNVQLGLVLLVVLLVVVVVVVDDLDPVCLVPRLVVSVVVSCVPCVVVVVPDPGPDDVVVSSVSSSSNSNSSSVRRVRSVVSSVVVVVVVVVVVVD

pLDDT: mean 88.81, std 10.52, range [28.16, 98.38]

InterPro domains:
  IPR021122 RNA ligase domain, REL/Rln2 [PF09414] (32-193)

Solvent-accessible surface area (backbone atoms only — not comparable to full-atom values): 17817 Å² total; per-residue (Å²): 132,83,80,73,76,83,71,83,78,61,75,74,83,69,39,55,68,88,34,85,93,40,66,66,54,51,61,59,57,81,44,65,30,40,32,28,55,34,79,63,45,42,59,29,35,39,36,40,44,98,83,73,46,76,48,50,24,50,57,88,46,76,57,54,72,64,47,53,75,38,73,84,47,21,51,28,52,52,48,50,58,70,41,46,80,60,79,68,80,96,53,79,57,57,45,33,40,41,33,26,33,31,58,40,65,57,64,55,85,59,43,64,94,75,43,63,37,46,30,34,75,47,29,33,35,65,83,82,69,42,59,50,49,67,70,60,34,45,51,53,34,48,67,34,64,38,50,55,50,56,72,75,50,74,42,41,23,63,74,62,71,90,83,55,67,85,76,43,53,69,33,97,42,40,101,45,67,33,47,16,35,32,42,36,19,56,91,76,73,32,48,2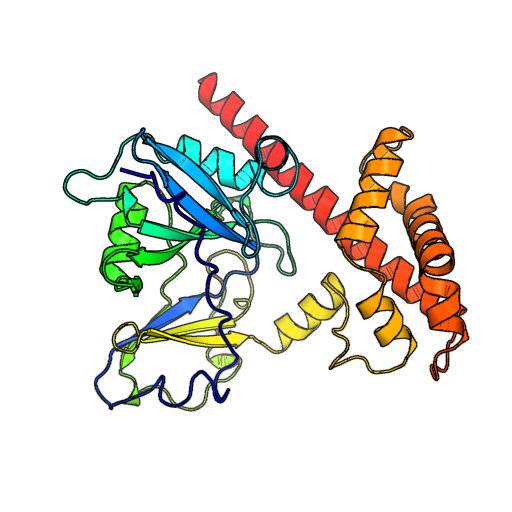8,29,50,67,30,68,71,42,54,53,46,38,32,66,46,75,45,47,52,65,93,69,37,90,46,51,44,44,32,51,42,46,69,63,68,39,68,70,59,48,50,56,51,53,53,49,40,40,76,73,69,44,69,93,50,80,72,45,65,83,50,49,36,61,52,52,52,50,50,45,49,70,75,42,32,66,63,59,70,76,43,94,61,74,74,52,68,71,58,40,54,52,51,48,38,51,47,43,53,36,48,51,54,34,53,49,50,38,52,54,53,45,55,50,52,57,55,50,53,56,54,63,76,74,108

Mean predicted aligned error: 6.62 Å